Protein AF-A0A6A3YCI0-F1 (afdb_monomer_lite)

Sequence (213 aa):
MATAGVTLPPDTYPKSRGSGAAEEFLLDVPLKHALSEYIRRTGASLPVFVELFRDQTAEDYRPNKNLVPAVLDDLCKGYRHLDQLHEIVREGVQVRLQDPPPRQLQRPPNHGSARDRINVLRKNIRKEQDSWRCLVLDMDLLELWPEIVISPFGVVDKGGEDSSVSGRTIHDLSYPEGTSTKRALQDPTTLSAMRSLPRQFEQSVFVPVPKSS

pLDDT: mean 78.16, std 19.41, range [23.38, 96.06]

Organism: NCBI:txid53985

Structure (mmCIF, N/CA/C/O backbone):
data_AF-A0A6A3YCI0-F1
#
_entry.id   AF-A0A6A3YCI0-F1
#
loop_
_atom_site.group_PDB
_atom_site.id
_atom_site.type_symbol
_atom_site.label_atom_id
_atom_site.label_alt_id
_atom_site.label_comp_id
_atom_site.label_asym_id
_atom_site.label_entity_id
_atom_site.label_seq_id
_atom_site.pdbx_PDB_ins_code
_atom_site.Cartn_x
_atom_site.Cartn_y
_atom_site.Cartn_z
_atom_site.occupancy
_atom_site.B_iso_or_equiv
_atom_site.auth_seq_id
_atom_site.auth_comp_id
_atom_site.auth_asym_id
_atom_site.auth_atom_id
_atom_site.pdbx_PDB_model_num
ATOM 1 N N . MET A 1 1 ? -15.017 -7.411 -5.598 1.00 72.19 1 MET A N 1
ATOM 2 C CA . MET A 1 1 ? -14.183 -7.650 -6.803 1.00 72.19 1 MET A CA 1
ATOM 3 C C . MET A 1 1 ? -14.992 -8.291 -7.930 1.00 72.19 1 MET A C 1
ATOM 5 O O . MET A 1 1 ? -15.317 -7.587 -8.878 1.00 72.19 1 MET A O 1
ATOM 9 N N . ALA A 1 2 ? -15.419 -9.555 -7.809 1.00 73.94 2 ALA A N 1
ATOM 10 C CA . ALA A 1 2 ? -16.190 -10.240 -8.861 1.00 73.94 2 ALA A CA 1
ATOM 11 C C . ALA A 1 2 ? -17.536 -9.564 -9.194 1.00 73.94 2 ALA A C 1
ATOM 13 O O . ALA A 1 2 ? -17.913 -9.468 -10.357 1.00 73.94 2 ALA A O 1
ATOM 14 N N . THR A 1 3 ? -18.217 -9.012 -8.187 1.00 79.00 3 THR A N 1
ATOM 15 C CA . THR A 1 3 ? -19.462 -8.236 -8.345 1.00 79.00 3 THR A CA 1
ATOM 16 C C . THR A 1 3 ? -19.293 -6.956 -9.170 1.00 79.00 3 THR A C 1
ATOM 18 O O . THR A 1 3 ? -20.255 -6.495 -9.769 1.00 79.00 3 THR A O 1
ATOM 21 N N . ALA A 1 4 ? -18.074 -6.413 -9.255 1.00 85.94 4 ALA A N 1
ATOM 22 C CA . ALA A 1 4 ? -17.729 -5.276 -10.113 1.00 85.94 4 ALA A CA 1
ATOM 23 C C . ALA A 1 4 ? -17.215 -5.715 -11.505 1.00 85.94 4 ALA A C 1
ATOM 25 O O . ALA A 1 4 ? -16.682 -4.909 -12.271 1.00 85.94 4 ALA A O 1
ATOM 26 N N . GLY A 1 5 ? -17.314 -7.010 -11.830 1.00 89.94 5 GLY A N 1
ATOM 27 C CA . GLY A 1 5 ? -16.816 -7.581 -13.082 1.00 89.94 5 GLY A CA 1
ATOM 28 C C . GLY A 1 5 ? -15.291 -7.550 -13.213 1.00 89.94 5 GLY A C 1
ATOM 29 O O . GLY A 1 5 ? -14.781 -7.518 -14.332 1.00 89.94 5 GLY A O 1
ATOM 30 N N . VAL A 1 6 ? -14.567 -7.497 -12.090 1.00 91.75 6 VAL A N 1
ATOM 31 C CA . VAL A 1 6 ? -13.100 -7.499 -12.056 1.00 91.75 6 VAL A CA 1
ATOM 32 C C . VAL A 1 6 ? -12.603 -8.851 -11.565 1.00 91.75 6 VAL A C 1
ATOM 34 O O . VAL A 1 6 ? -12.992 -9.320 -10.492 1.00 91.75 6 VAL A O 1
ATOM 37 N N . THR A 1 7 ? -11.711 -9.454 -12.345 1.00 91.94 7 THR A N 1
ATOM 38 C CA . THR A 1 7 ? -11.048 -10.718 -12.020 1.00 91.94 7 THR A CA 1
ATOM 39 C C . THR A 1 7 ? -9.643 -10.434 -11.508 1.00 91.94 7 THR A C 1
ATOM 41 O O . THR A 1 7 ? -8.887 -9.699 -12.143 1.00 91.94 7 THR A O 1
ATOM 44 N N . LEU A 1 8 ? -9.288 -11.015 -10.361 1.00 89.44 8 LEU A N 1
ATOM 45 C CA . LEU A 1 8 ? -7.915 -10.961 -9.869 1.00 89.44 8 LEU A CA 1
ATOM 46 C C . LEU A 1 8 ? -7.020 -11.860 -10.734 1.00 89.44 8 LEU A C 1
ATOM 48 O O . LEU A 1 8 ? -7.446 -12.957 -11.107 1.00 89.44 8 LEU A O 1
ATOM 52 N N . PRO A 1 9 ? -5.799 -11.417 -11.067 1.00 92.00 9 PRO A N 1
ATOM 53 C CA . PRO A 1 9 ? -4.870 -12.243 -11.819 1.00 92.00 9 PRO A CA 1
ATOM 54 C C . PRO A 1 9 ? -4.407 -13.446 -10.983 1.00 92.00 9 PRO A C 1
ATOM 56 O O . PRO A 1 9 ? -4.414 -13.386 -9.751 1.00 92.00 9 PRO A O 1
ATOM 59 N N . PRO A 1 10 ? -3.970 -14.535 -11.634 1.00 88.81 10 PRO A N 1
ATOM 60 C CA . PRO A 1 10 ? -3.327 -15.641 -10.937 1.00 88.81 10 PRO A CA 1
ATOM 61 C C . PRO A 1 10 ? -1.975 -15.206 -10.352 1.00 88.81 10 PRO A C 1
ATOM 63 O O . PRO A 1 10 ? -1.253 -14.425 -10.974 1.00 88.81 10 PRO A O 1
ATOM 66 N N . ASP A 1 11 ? -1.586 -15.793 -9.219 1.00 86.12 11 ASP A N 1
ATOM 67 C CA . ASP A 1 11 ? -0.302 -15.550 -8.532 1.00 86.12 11 ASP A CA 1
ATOM 68 C C . ASP A 1 11 ? 0.882 -16.243 -9.242 1.00 86.12 11 ASP A C 1
ATOM 70 O O . ASP A 1 11 ? 1.576 -17.106 -8.713 1.00 86.12 11 ASP A O 1
ATOM 74 N N . THR A 1 12 ? 1.052 -15.932 -10.525 1.00 90.44 12 THR A N 1
ATOM 75 C CA . THR A 1 12 ? 2.069 -16.531 -11.408 1.00 90.44 12 THR A CA 1
ATOM 76 C C . THR A 1 12 ? 2.887 -15.477 -12.147 1.00 90.44 12 THR A C 1
ATOM 78 O O . THR A 1 12 ? 3.750 -15.809 -12.960 1.00 90.44 12 THR A O 1
ATOM 81 N N . TYR A 1 13 ? 2.639 -14.193 -11.874 1.00 93.44 13 TYR A N 1
ATOM 82 C CA . TYR A 1 13 ? 3.328 -13.111 -12.557 1.00 93.44 13 TYR A CA 1
ATOM 83 C C . TYR A 1 13 ? 4.811 -13.063 -12.140 1.00 93.44 13 TYR A C 1
ATOM 85 O O . TYR A 1 13 ? 5.108 -13.030 -10.939 1.00 93.44 13 TYR A O 1
ATOM 93 N N . PRO A 1 14 ? 5.765 -13.025 -13.090 1.00 95.12 14 PRO A N 1
ATOM 94 C CA . PRO A 1 14 ? 7.190 -13.109 -12.783 1.00 95.12 14 PRO A CA 1
ATOM 95 C C . PRO A 1 14 ? 7.655 -11.974 -11.861 1.00 95.12 14 PRO A C 1
ATOM 97 O O . PRO A 1 14 ? 7.231 -10.823 -11.988 1.00 95.12 14 PRO A O 1
ATOM 100 N N . LYS A 1 15 ? 8.553 -12.299 -10.921 1.00 94.25 15 LYS A N 1
ATOM 101 C CA . LYS A 1 15 ? 9.144 -11.329 -9.976 1.00 94.25 15 LYS A CA 1
ATOM 102 C C . LYS A 1 15 ? 10.298 -10.541 -10.582 1.00 94.25 15 LYS A C 1
ATOM 104 O O . LYS A 1 15 ? 10.569 -9.420 -10.156 1.00 94.25 15 LYS A O 1
ATOM 109 N N . SER A 1 16 ? 10.968 -11.121 -11.568 1.00 94.75 16 SER A N 1
ATOM 110 C CA . SER A 1 16 ? 12.080 -10.518 -12.288 1.00 94.75 16 SER A CA 1
ATOM 111 C C . SER A 1 16 ? 12.161 -11.057 -13.716 1.00 94.75 16 SER A C 1
ATOM 113 O O . SER A 1 16 ? 11.500 -12.036 -14.071 1.00 94.75 16 SER A O 1
ATOM 115 N N . ARG A 1 17 ? 12.960 -10.388 -14.546 1.00 94.62 17 ARG A N 1
ATOM 116 C CA . ARG A 1 17 ? 13.376 -10.848 -15.875 1.00 94.62 17 ARG A CA 1
ATOM 117 C C . ARG A 1 17 ? 14.893 -10.745 -16.009 1.00 94.62 17 ARG A C 1
ATOM 119 O O . ARG A 1 17 ? 15.508 -9.886 -15.383 1.00 94.62 17 ARG A O 1
ATOM 126 N N . GLY A 1 18 ? 15.482 -11.583 -16.858 1.00 91.44 18 GLY A N 1
ATOM 127 C CA . GLY A 1 18 ? 16.938 -11.681 -16.991 1.00 91.44 18 GLY A CA 1
ATOM 128 C C . GLY A 1 18 ? 17.574 -12.521 -15.880 1.00 91.44 18 GLY A C 1
ATOM 129 O O . GLY A 1 18 ? 16.887 -13.261 -15.181 1.00 91.44 18 GLY A O 1
ATOM 130 N N . SER A 1 19 ? 18.897 -12.437 -15.745 1.00 84.50 19 SER A N 1
ATOM 131 C CA . SER A 1 19 ? 19.661 -13.226 -14.772 1.00 84.50 19 SER A CA 1
ATOM 132 C C . SER A 1 19 ? 20.963 -12.533 -14.371 1.00 84.50 19 SER A C 1
ATOM 134 O O . SER A 1 19 ? 21.568 -11.821 -15.177 1.00 84.50 19 SER A O 1
ATOM 136 N N . GLY A 1 20 ? 21.439 -12.802 -13.153 1.00 80.25 20 GLY A N 1
ATOM 137 C CA . GLY A 1 20 ? 22.713 -12.283 -12.654 1.00 80.25 20 GLY A CA 1
ATOM 138 C C . GLY A 1 20 ? 22.709 -10.758 -12.532 1.00 80.25 20 GLY A C 1
ATOM 139 O O . GLY A 1 20 ? 21.729 -10.169 -12.088 1.00 80.25 20 GLY A O 1
ATOM 140 N N . ALA A 1 21 ? 23.792 -10.106 -12.957 1.00 76.19 21 ALA A N 1
ATOM 141 C CA . ALA A 1 21 ? 23.933 -8.648 -12.869 1.00 76.19 21 ALA A CA 1
ATOM 142 C C . ALA A 1 21 ? 22.907 -7.856 -13.712 1.00 76.19 21 ALA A C 1
ATOM 144 O O . ALA A 1 21 ? 22.720 -6.666 -13.478 1.00 76.19 21 ALA A O 1
ATOM 145 N N . ALA A 1 22 ? 22.240 -8.503 -14.676 1.00 82.56 22 ALA A N 1
ATOM 146 C CA . ALA A 1 22 ? 21.209 -7.898 -15.521 1.00 82.56 22 ALA A CA 1
ATOM 147 C C . ALA A 1 22 ? 19.775 -8.233 -15.063 1.00 82.56 22 ALA A C 1
ATOM 149 O O . ALA A 1 22 ? 18.824 -7.962 -15.796 1.00 82.56 22 ALA A O 1
ATOM 150 N N . GLU A 1 23 ? 19.604 -8.858 -13.892 1.00 92.50 23 GLU A N 1
ATOM 151 C CA . GLU A 1 23 ? 18.278 -9.159 -13.351 1.00 92.50 23 GLU A CA 1
ATOM 152 C C . GLU A 1 23 ? 17.508 -7.866 -13.057 1.00 92.50 23 GLU A C 1
ATOM 154 O O . GLU A 1 23 ? 17.938 -7.023 -12.269 1.00 92.50 23 GLU A O 1
ATOM 159 N N . GLU A 1 24 ? 16.333 -7.725 -13.662 1.00 93.38 24 GLU A N 1
ATOM 160 C CA . GLU A 1 24 ? 15.435 -6.599 -13.446 1.00 93.38 24 GLU A CA 1
ATOM 161 C C . GLU A 1 24 ? 14.179 -7.058 -12.708 1.00 93.38 24 GLU A C 1
ATOM 163 O O . GLU A 1 24 ? 13.420 -7.885 -13.214 1.00 93.38 24 GLU A O 1
ATOM 168 N N . PHE A 1 25 ? 13.929 -6.494 -11.527 1.00 93.25 25 PHE A N 1
ATOM 169 C CA . PHE A 1 25 ? 12.743 -6.788 -10.729 1.00 93.25 25 PHE A CA 1
ATOM 170 C C . PHE A 1 25 ? 11.500 -6.084 -11.276 1.00 93.25 25 PHE A C 1
ATOM 172 O O . PHE A 1 25 ? 11.540 -4.929 -11.721 1.00 93.25 25 PHE A O 1
ATOM 179 N N . LEU A 1 26 ? 10.373 -6.787 -11.198 1.00 92.69 26 LEU A N 1
ATOM 180 C CA . LEU A 1 26 ? 9.088 -6.394 -11.760 1.00 92.69 26 LEU A CA 1
ATOM 181 C C . LEU A 1 26 ? 8.039 -6.257 -10.655 1.00 92.69 26 LEU A C 1
ATOM 183 O O . LEU A 1 26 ? 7.891 -7.135 -9.804 1.00 92.69 26 LEU A O 1
ATOM 187 N N . LEU A 1 27 ? 7.265 -5.175 -10.709 1.00 92.56 27 LEU A N 1
ATOM 188 C CA . LEU A 1 27 ? 6.025 -5.054 -9.938 1.00 92.56 27 LEU A CA 1
ATOM 189 C C . LEU A 1 27 ? 4.958 -5.970 -10.539 1.00 92.56 27 LEU A C 1
ATOM 191 O O . LEU A 1 27 ? 4.982 -6.204 -11.747 1.00 92.56 27 LEU A O 1
ATOM 195 N N . ASP A 1 28 ? 4.011 -6.441 -9.732 1.00 94.00 28 ASP A N 1
ATOM 196 C CA . ASP A 1 28 ? 2.853 -7.172 -10.246 1.00 94.00 28 ASP A CA 1
ATOM 197 C C . ASP A 1 28 ? 1.876 -6.184 -10.898 1.00 94.00 28 ASP A C 1
ATOM 199 O O . ASP A 1 28 ? 1.037 -5.553 -10.244 1.00 94.00 28 ASP A O 1
ATOM 203 N N . VAL A 1 29 ? 2.079 -5.974 -12.200 1.00 92.44 29 VAL A N 1
ATOM 204 C CA . VAL A 1 29 ? 1.295 -5.049 -13.023 1.00 92.44 29 VAL A CA 1
ATOM 205 C C . VAL A 1 29 ? -0.135 -5.552 -13.238 1.00 92.44 29 VAL A C 1
ATOM 207 O O . VAL A 1 29 ? -1.043 -4.729 -13.117 1.00 92.44 29 VAL A O 1
ATOM 210 N N . PRO A 1 30 ? -0.389 -6.849 -13.509 1.00 95.25 30 PRO A N 1
ATOM 211 C CA . PRO A 1 30 ? -1.754 -7.364 -13.556 1.00 95.25 30 PRO A CA 1
ATOM 212 C C . PRO A 1 30 ? -2.531 -7.115 -12.262 1.00 95.25 30 PRO A C 1
ATOM 214 O O . PRO A 1 30 ? -3.679 -6.673 -12.324 1.00 95.25 30 PRO A O 1
ATOM 217 N N . LEU A 1 31 ? -1.914 -7.335 -11.094 1.00 92.44 31 LEU A N 1
ATOM 218 C CA . LEU A 1 31 ? -2.585 -7.128 -9.810 1.00 92.44 31 LEU A CA 1
ATOM 219 C C . LEU A 1 31 ? -2.871 -5.645 -9.590 1.00 92.44 31 LEU A C 1
ATOM 221 O O . LEU A 1 31 ? -3.997 -5.274 -9.264 1.00 92.44 31 LEU A O 1
ATOM 225 N N . LYS A 1 32 ? -1.876 -4.788 -9.852 1.00 92.81 32 LYS A N 1
ATOM 226 C CA . LYS A 1 32 ? -2.042 -3.329 -9.850 1.00 92.81 32 LYS A CA 1
ATOM 227 C C . LYS A 1 32 ? -3.229 -2.901 -10.718 1.00 92.81 32 LYS A C 1
ATOM 229 O O . LYS A 1 32 ? -4.052 -2.100 -10.275 1.00 92.81 32 LYS A O 1
ATOM 234 N N . HIS A 1 33 ? -3.313 -3.422 -11.942 1.00 93.12 33 HIS A N 1
ATOM 235 C CA . HIS A 1 33 ? -4.368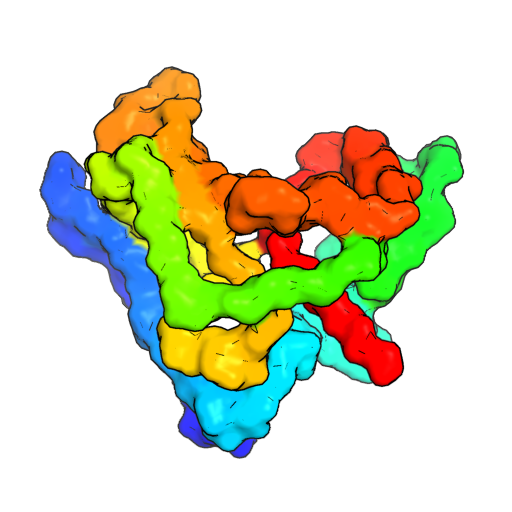 -3.073 -12.887 1.00 93.12 33 HIS A CA 1
ATOM 236 C C . HIS A 1 33 ? -5.741 -3.530 -12.391 1.00 93.12 33 HIS A C 1
ATOM 238 O O . HIS A 1 33 ? -6.658 -2.719 -12.357 1.00 93.12 33 HIS A O 1
ATOM 244 N N . ALA A 1 34 ? -5.876 -4.781 -11.941 1.00 94.81 34 ALA A N 1
ATOM 245 C CA . ALA A 1 34 ? -7.141 -5.301 -11.428 1.00 94.81 34 ALA A CA 1
ATOM 246 C C . ALA A 1 34 ? -7.647 -4.493 -10.220 1.00 94.81 34 ALA A C 1
ATOM 248 O O . ALA A 1 34 ? -8.810 -4.098 -10.180 1.00 94.81 34 ALA A O 1
ATOM 249 N N . LEU A 1 35 ? -6.770 -4.183 -9.260 1.00 92.69 35 LEU A N 1
ATOM 250 C CA . LEU A 1 35 ? -7.136 -3.376 -8.092 1.00 92.69 35 LEU A CA 1
ATOM 251 C C . LEU A 1 35 ? -7.544 -1.951 -8.489 1.00 92.69 35 LEU A C 1
ATOM 253 O O . LEU A 1 35 ? -8.559 -1.450 -8.009 1.00 92.69 35 LEU A O 1
ATOM 257 N N . SER A 1 36 ? -6.795 -1.323 -9.399 1.00 92.50 36 SER A N 1
ATOM 258 C CA . SER A 1 36 ? -7.103 0.027 -9.890 1.00 92.50 36 SER A CA 1
ATOM 259 C C . SER A 1 36 ? -8.421 0.061 -10.665 1.00 92.50 36 SER A C 1
ATOM 261 O O . SER A 1 36 ? -9.239 0.955 -10.472 1.00 92.50 36 SER A O 1
ATOM 263 N N . GLU A 1 37 ? -8.668 -0.949 -11.496 1.00 96.06 37 GLU A N 1
ATOM 264 C CA . GLU A 1 37 ? -9.899 -1.087 -12.269 1.00 96.06 37 GLU A CA 1
ATOM 265 C C . GLU A 1 37 ? -11.123 -1.284 -11.374 1.00 96.06 37 GLU A C 1
ATOM 267 O O . GLU A 1 37 ? -12.170 -0.689 -11.623 1.00 96.06 37 GLU A O 1
ATOM 272 N N . TYR A 1 38 ? -10.996 -2.061 -10.295 1.00 95.19 38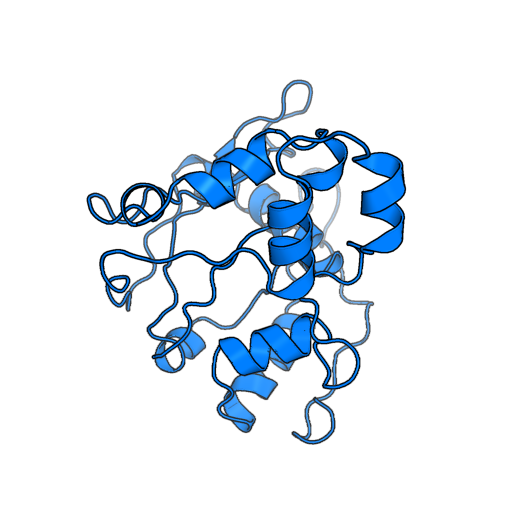 TYR A N 1
ATOM 273 C CA . TYR A 1 38 ? -12.061 -2.184 -9.304 1.00 95.19 38 TYR A CA 1
ATOM 274 C C . TYR A 1 38 ? -12.459 -0.818 -8.746 1.00 95.19 38 TYR A C 1
ATOM 276 O O . TYR A 1 38 ? -13.639 -0.476 -8.766 1.00 95.19 38 TYR A O 1
ATOM 284 N N . ILE A 1 39 ? -11.476 -0.018 -8.326 1.00 94.62 39 ILE A N 1
ATOM 285 C CA . ILE A 1 39 ? -11.709 1.314 -7.760 1.00 94.62 39 ILE A CA 1
ATOM 286 C C . ILE A 1 39 ? -12.400 2.224 -8.780 1.00 94.62 39 ILE A C 1
ATOM 288 O O . ILE A 1 39 ? -13.384 2.876 -8.434 1.00 94.62 39 ILE A O 1
ATOM 292 N N . ARG A 1 40 ? -11.947 2.226 -10.043 1.00 94.88 40 ARG A N 1
ATOM 293 C CA . ARG A 1 40 ? -12.575 3.023 -11.112 1.00 94.88 40 ARG A CA 1
ATOM 294 C C . ARG A 1 40 ? -14.028 2.627 -11.357 1.00 94.88 40 ARG A C 1
ATOM 296 O O . ARG A 1 40 ? -14.871 3.500 -11.536 1.00 94.88 40 ARG A O 1
ATOM 303 N N . ARG A 1 41 ? -14.335 1.327 -11.358 1.00 95.50 41 ARG A N 1
ATOM 304 C CA . ARG A 1 41 ? -15.694 0.829 -11.625 1.00 95.50 41 ARG A CA 1
ATOM 305 C C . ARG A 1 41 ? -16.664 1.082 -10.487 1.00 95.50 41 ARG A C 1
ATOM 307 O O . ARG A 1 41 ? -17.838 1.326 -10.742 1.00 95.50 41 ARG A O 1
ATOM 314 N N . THR A 1 42 ? -16.201 0.974 -9.246 1.00 94.50 42 THR A N 1
ATOM 315 C CA . THR A 1 42 ? -17.079 1.116 -8.081 1.00 94.50 42 THR A CA 1
ATOM 316 C C . THR A 1 42 ? -17.119 2.534 -7.532 1.00 94.50 42 THR A C 1
ATOM 318 O O . THR A 1 42 ? -18.007 2.833 -6.742 1.00 94.50 42 THR A O 1
ATOM 321 N N . GLY A 1 43 ? -16.147 3.386 -7.879 1.00 93.44 43 GLY A N 1
ATOM 322 C CA . GLY A 1 43 ? -15.969 4.691 -7.241 1.00 93.44 43 GLY A CA 1
ATOM 323 C C . GLY A 1 43 ? -15.732 4.570 -5.734 1.00 93.44 43 GLY A C 1
ATOM 324 O O . GLY A 1 43 ? -16.190 5.414 -4.969 1.00 93.44 43 GLY A O 1
ATOM 325 N N . ALA A 1 44 ? -15.089 3.481 -5.290 1.00 92.38 44 ALA A N 1
ATOM 326 C CA . ALA A 1 44 ? -14.916 3.222 -3.863 1.00 92.38 44 ALA A CA 1
ATOM 327 C C . ALA A 1 44 ? -14.068 4.328 -3.221 1.00 92.38 44 ALA A C 1
ATOM 329 O O . ALA A 1 44 ? -12.992 4.669 -3.721 1.00 92.38 44 ALA A O 1
ATOM 330 N N . SER A 1 45 ? -14.532 4.855 -2.088 1.00 91.25 45 SER A N 1
ATOM 331 C CA . SER A 1 45 ? -13.712 5.736 -1.259 1.00 91.25 45 SER A CA 1
ATOM 332 C C . SER A 1 45 ? -12.510 4.967 -0.701 1.00 91.25 45 SER A C 1
ATOM 334 O O . SER A 1 45 ? -12.539 3.735 -0.599 1.00 91.25 45 SER A O 1
ATOM 336 N N . LEU A 1 46 ? -11.445 5.682 -0.327 1.00 86.56 46 LEU A N 1
ATOM 337 C CA . LEU A 1 46 ? -10.256 5.057 0.248 1.00 86.56 46 LEU A CA 1
ATOM 338 C C . LEU A 1 46 ? -10.587 4.208 1.493 1.00 86.56 46 LEU A C 1
ATOM 340 O O . LEU A 1 46 ? -10.105 3.076 1.542 1.00 86.56 46 LEU A O 1
ATOM 344 N N . PRO A 1 47 ? -11.433 4.657 2.452 1.00 87.56 47 PRO A N 1
ATOM 345 C CA . PRO A 1 47 ? -11.838 3.823 3.584 1.00 87.56 47 PRO A CA 1
ATOM 346 C C . PRO A 1 47 ? -12.490 2.507 3.154 1.00 87.56 47 PRO A C 1
ATOM 348 O O . PRO A 1 47 ? -12.035 1.445 3.565 1.00 87.56 47 PRO A O 1
ATOM 351 N N . VAL A 1 48 ? -13.481 2.561 2.258 1.00 90.88 48 VAL A N 1
ATOM 352 C CA . VAL A 1 48 ? -14.202 1.368 1.779 1.00 90.88 48 VAL A CA 1
ATOM 353 C C . VAL A 1 48 ? -13.252 0.395 1.082 1.00 90.88 48 VAL A C 1
ATOM 355 O O . VAL A 1 48 ? -13.344 -0.821 1.252 1.00 90.88 48 VAL A O 1
ATOM 358 N N . PHE A 1 49 ? -12.308 0.914 0.295 1.00 90.50 49 PHE A N 1
ATOM 359 C CA . PHE A 1 49 ? -11.321 0.074 -0.370 1.00 90.50 49 PHE A CA 1
ATOM 360 C C . PHE A 1 49 ? -10.324 -0.556 0.616 1.00 90.50 49 PHE A C 1
ATOM 362 O O . PHE A 1 49 ? -9.979 -1.731 0.474 1.00 90.50 49 PHE A O 1
ATOM 369 N N . VAL A 1 50 ? -9.878 0.192 1.630 1.00 88.06 50 VAL A N 1
ATOM 370 C CA . VAL A 1 50 ? -8.991 -0.325 2.682 1.00 88.06 50 VAL A CA 1
ATOM 371 C C . VAL A 1 50 ? -9.696 -1.388 3.523 1.00 88.06 50 VAL A C 1
ATOM 373 O O . VAL A 1 50 ? -9.090 -2.421 3.790 1.00 88.06 50 VAL A O 1
ATOM 376 N N . GLU A 1 51 ? -10.961 -1.189 3.892 1.00 89.88 51 GLU A N 1
ATOM 377 C CA . GLU A 1 51 ? -11.775 -2.185 4.605 1.00 89.88 51 GLU A CA 1
ATOM 378 C C . GLU A 1 51 ? -11.853 -3.503 3.838 1.00 89.88 51 GLU A C 1
ATOM 380 O O . GLU A 1 51 ? -11.552 -4.559 4.395 1.00 89.88 51 GLU A O 1
ATOM 385 N N . LEU A 1 52 ? -12.168 -3.431 2.539 1.00 89.12 52 LEU A N 1
ATOM 386 C CA . LEU A 1 52 ? -12.184 -4.595 1.655 1.00 89.12 52 LEU A CA 1
ATOM 387 C C . LEU A 1 52 ? -10.831 -5.316 1.657 1.00 89.12 52 LEU A C 1
ATOM 389 O O . LEU A 1 52 ? -10.774 -6.540 1.721 1.00 89.12 52 LEU A O 1
ATOM 393 N N . PHE A 1 53 ? -9.737 -4.559 1.579 1.00 85.38 53 PHE A N 1
ATOM 394 C CA . PHE A 1 53 ? -8.388 -5.113 1.547 1.00 85.38 53 PHE A CA 1
A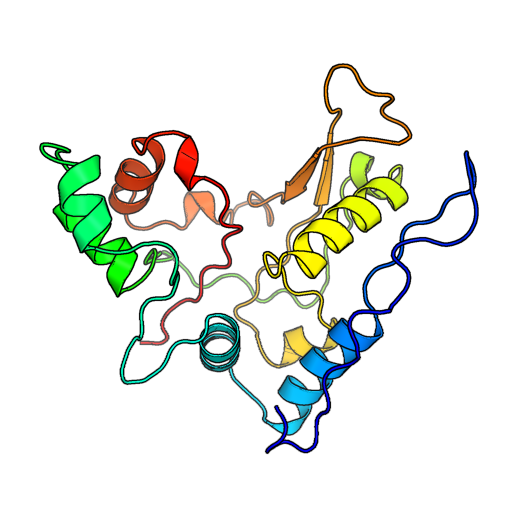TOM 395 C C . PHE A 1 53 ? -7.959 -5.745 2.879 1.00 85.38 53 PHE A C 1
ATOM 397 O O . PHE A 1 53 ? -7.173 -6.689 2.899 1.00 85.38 53 PHE A O 1
ATOM 404 N N . ARG A 1 54 ? -8.460 -5.217 3.998 1.00 86.88 54 ARG A N 1
ATOM 405 C CA . ARG A 1 54 ? -8.191 -5.709 5.356 1.00 86.88 54 ARG A CA 1
ATOM 406 C C . ARG A 1 54 ? -9.138 -6.822 5.797 1.00 86.88 54 ARG A C 1
ATOM 408 O O . ARG A 1 54 ? -8.998 -7.294 6.925 1.00 86.88 54 ARG A O 1
ATOM 415 N N . ASP A 1 55 ? -10.064 -7.228 4.930 1.00 90.31 55 ASP A N 1
ATOM 416 C CA . ASP A 1 55 ? -11.115 -8.197 5.243 1.00 90.31 55 ASP A CA 1
ATOM 417 C C . ASP A 1 55 ? -11.959 -7.756 6.452 1.00 90.31 55 ASP A C 1
ATOM 419 O O . ASP A 1 55 ? -12.250 -8.515 7.375 1.00 90.31 55 ASP A O 1
ATOM 423 N N . GLN A 1 56 ? -12.289 -6.465 6.512 1.00 90.81 56 GLN A N 1
ATOM 424 C CA . GLN A 1 56 ? -13.176 -5.942 7.545 1.00 90.81 56 GLN A CA 1
ATOM 425 C C . GLN A 1 56 ? -14.625 -6.261 7.183 1.00 90.81 56 GLN A C 1
ATOM 427 O O . GLN A 1 56 ? -15.146 -5.785 6.176 1.00 90.81 56 GLN A O 1
ATOM 432 N N . THR A 1 57 ? -15.271 -7.067 8.024 1.00 91.88 57 THR A N 1
ATOM 433 C CA . THR A 1 57 ? -16.666 -7.485 7.868 1.00 91.88 57 THR A CA 1
ATOM 434 C C . THR A 1 57 ? -17.507 -6.992 9.042 1.00 91.88 57 THR A C 1
ATOM 436 O O . THR A 1 57 ? -16.981 -6.446 10.014 1.00 91.88 57 THR A O 1
ATOM 439 N N . ALA A 1 58 ? -18.827 -7.172 8.966 1.00 91.56 58 ALA A N 1
ATOM 440 C CA . ALA A 1 58 ? -19.718 -6.832 10.074 1.00 91.56 58 ALA A CA 1
ATOM 441 C C . ALA A 1 58 ? -19.474 -7.729 11.304 1.00 91.56 58 ALA A C 1
ATOM 443 O O . ALA A 1 58 ? -19.678 -7.305 12.438 1.00 91.56 58 ALA A O 1
ATOM 444 N N . GLU A 1 59 ? -19.026 -8.963 11.075 1.00 93.06 59 GLU A N 1
ATOM 445 C CA . GLU A 1 59 ? -18.749 -9.979 12.090 1.00 93.06 59 GLU A CA 1
ATOM 446 C C . GLU A 1 59 ? -17.375 -9.786 12.740 1.00 93.06 59 GLU A C 1
ATOM 448 O O . GLU A 1 59 ? -17.206 -10.043 13.931 1.00 93.06 59 GLU A O 1
ATOM 453 N N . ASP A 1 60 ? -16.392 -9.329 11.966 1.00 91.38 60 ASP A N 1
ATOM 454 C CA . ASP A 1 60 ? -15.063 -8.990 12.450 1.00 91.38 60 ASP A CA 1
ATOM 455 C C . ASP A 1 60 ? -14.556 -7.748 11.718 1.00 91.38 60 ASP A C 1
ATOM 457 O O . ASP A 1 60 ? -14.009 -7.814 10.615 1.00 91.38 60 ASP A O 1
ATOM 461 N N . TYR A 1 61 ? -14.693 -6.598 12.367 1.00 91.69 61 TYR A N 1
ATOM 462 C CA . TYR A 1 61 ? -14.266 -5.322 11.804 1.00 91.69 61 TYR A CA 1
ATOM 463 C C . TYR A 1 61 ? -12.815 -4.955 12.169 1.00 91.69 61 TYR A C 1
ATOM 465 O O . TYR A 1 61 ? -12.338 -3.876 11.825 1.00 91.69 61 TYR A O 1
ATOM 473 N N . ARG A 1 62 ? -12.060 -5.851 12.827 1.00 91.31 62 ARG A N 1
ATOM 474 C CA . ARG A 1 62 ? -10.670 -5.557 13.209 1.00 91.31 62 ARG A CA 1
ATOM 475 C C . ARG A 1 62 ? -9.811 -5.310 11.962 1.00 91.31 62 ARG A C 1
ATOM 477 O O . ARG A 1 62 ? -9.799 -6.165 11.072 1.00 91.31 62 ARG A O 1
ATOM 484 N N . PRO A 1 63 ? -9.017 -4.229 11.908 1.00 86.25 63 PRO A N 1
ATOM 485 C CA . PRO A 1 63 ? -8.175 -3.922 10.748 1.00 86.25 63 PRO A CA 1
ATOM 486 C C . PRO A 1 63 ? -6.958 -4.839 10.606 1.00 86.25 63 PRO A C 1
ATOM 488 O O . PRO A 1 63 ? -6.369 -4.939 9.531 1.00 86.25 63 PRO A O 1
ATOM 491 N N . ASN A 1 64 ? -6.534 -5.500 11.685 1.00 87.31 64 ASN A N 1
ATOM 492 C CA . ASN A 1 64 ? -5.449 -6.471 11.646 1.00 87.31 64 ASN A CA 1
ATOM 493 C C . ASN A 1 64 ? -5.904 -7.792 12.265 1.00 87.31 64 ASN A C 1
ATOM 495 O O . ASN A 1 64 ? -5.912 -7.950 13.484 1.00 87.31 64 ASN A O 1
ATOM 499 N N . LYS A 1 65 ? -6.236 -8.761 11.407 1.00 85.75 65 LYS A N 1
ATOM 500 C CA . LYS A 1 65 ? -6.744 -10.079 11.819 1.00 85.75 65 LYS A CA 1
ATOM 501 C C . LYS A 1 65 ? -5.749 -10.887 12.645 1.00 85.75 65 LYS A C 1
ATOM 503 O O . LYS A 1 65 ? -6.160 -11.699 13.472 1.00 85.75 65 LYS A O 1
ATOM 508 N N . ASN A 1 66 ? -4.455 -10.613 12.475 1.00 85.62 66 ASN A N 1
ATOM 509 C CA . ASN A 1 66 ? -3.391 -11.288 13.214 1.00 85.62 66 ASN A CA 1
ATOM 510 C C . ASN A 1 66 ? -3.291 -10.819 14.671 1.00 85.62 66 ASN A C 1
ATOM 512 O O . ASN A 1 66 ? -2.668 -11.494 15.487 1.00 85.62 66 ASN A O 1
ATOM 516 N N . LEU A 1 67 ? -3.889 -9.675 15.019 1.00 86.44 67 LEU A N 1
ATOM 517 C CA . LEU A 1 67 ? -3.935 -9.198 16.396 1.00 86.44 67 LEU A CA 1
ATOM 518 C C . LEU A 1 67 ? -5.184 -9.745 17.088 1.00 86.44 67 LEU A C 1
ATOM 520 O O . LEU A 1 67 ? -6.277 -9.195 16.966 1.00 86.44 67 LEU A O 1
ATOM 524 N N . VAL A 1 68 ? -5.027 -10.862 17.796 1.00 89.12 68 VAL A N 1
ATOM 525 C CA . VAL A 1 68 ? -6.114 -11.538 18.518 1.00 89.12 68 VAL A CA 1
ATOM 526 C C . VAL A 1 68 ? -6.167 -11.034 19.966 1.00 89.12 68 VAL A C 1
ATOM 528 O O . VAL A 1 68 ? -5.196 -11.255 20.690 1.00 89.12 68 VAL A O 1
ATOM 531 N N . PRO A 1 69 ? -7.278 -10.411 20.418 1.00 89.44 69 PRO A N 1
ATOM 532 C CA . PRO A 1 69 ? -7.393 -9.858 21.772 1.00 89.44 69 PRO A CA 1
ATOM 533 C C . PRO A 1 69 ? -7.017 -10.849 22.878 1.00 89.44 69 PRO A C 1
ATOM 535 O O . PRO A 1 69 ? -6.162 -10.545 23.700 1.00 89.44 69 PRO A O 1
ATOM 538 N N . ALA A 1 70 ? -7.554 -12.072 22.824 1.00 90.81 70 ALA A N 1
ATOM 539 C CA . ALA A 1 70 ? -7.279 -13.099 23.830 1.00 90.81 70 ALA A CA 1
ATOM 540 C C . ALA A 1 70 ? -5.786 -13.470 23.926 1.00 90.81 70 ALA A C 1
ATOM 542 O O . ALA A 1 70 ? -5.271 -13.709 25.010 1.00 90.81 70 ALA A O 1
ATOM 543 N N . VAL A 1 71 ? -5.063 -13.470 22.800 1.00 90.38 71 VAL A N 1
ATOM 544 C CA . VAL A 1 71 ? -3.614 -13.740 22.791 1.00 90.38 71 VAL A CA 1
ATOM 545 C C . VAL A 1 71 ? -2.842 -12.577 23.420 1.00 90.38 71 VAL A C 1
ATOM 547 O O . VAL A 1 71 ? -1.827 -12.789 24.080 1.00 90.38 71 VAL A O 1
ATOM 550 N N . LEU A 1 72 ? -3.314 -11.343 23.232 1.00 88.19 72 LEU A N 1
ATOM 551 C CA . LEU A 1 72 ? -2.700 -10.163 23.836 1.00 88.19 72 LEU A CA 1
ATOM 552 C C . LEU A 1 72 ? -2.931 -10.100 25.344 1.00 88.19 72 LEU A C 1
ATOM 554 O O . LEU A 1 72 ? -2.023 -9.678 26.054 1.00 88.19 72 LEU A O 1
ATOM 558 N N . ASP A 1 73 ? -4.076 -10.565 25.840 1.00 90.69 73 ASP A N 1
ATOM 559 C CA . ASP A 1 73 ? -4.323 -10.668 27.283 1.00 90.69 73 ASP A CA 1
ATOM 560 C C . ASP A 1 73 ? -3.279 -11.546 27.980 1.00 90.69 73 ASP A C 1
ATOM 562 O O . ASP A 1 73 ? -2.769 -11.192 29.047 1.00 90.69 73 ASP A O 1
ATOM 566 N N . ASP A 1 74 ? -2.903 -12.654 27.338 1.00 91.56 74 ASP A N 1
ATOM 567 C CA . ASP A 1 74 ? -1.892 -13.571 27.855 1.00 91.56 74 ASP A CA 1
ATOM 568 C C . ASP A 1 74 ? -0.469 -13.015 27.687 1.00 91.56 74 ASP A C 1
ATOM 570 O O . ASP A 1 74 ? 0.306 -12.969 28.647 1.00 91.56 74 ASP A O 1
ATOM 574 N N . LEU A 1 75 ? -0.108 -12.565 26.479 1.00 90.50 75 LEU A N 1
ATOM 575 C CA . LEU A 1 75 ? 1.258 -12.126 26.158 1.00 90.50 75 LEU A CA 1
ATOM 576 C C . LEU A 1 75 ? 1.622 -10.765 26.755 1.00 90.50 75 LEU A C 1
ATOM 578 O O . LEU A 1 75 ? 2.791 -10.505 27.043 1.00 90.50 75 LEU A O 1
ATOM 582 N N . CYS A 1 76 ? 0.643 -9.879 26.911 1.00 90.19 76 CYS A N 1
ATOM 583 C CA . CYS A 1 76 ? 0.825 -8.524 27.421 1.00 90.19 76 CYS A CA 1
ATOM 584 C C . CYS A 1 76 ? 0.241 -8.364 28.830 1.00 90.19 76 CYS A C 1
ATOM 586 O O . CYS A 1 76 ? -0.048 -7.247 29.263 1.00 90.19 76 CYS A O 1
ATOM 588 N N . LYS A 1 77 ? 0.106 -9.460 29.586 1.00 90.06 77 LYS A N 1
ATOM 589 C CA . LYS A 1 77 ? -0.359 -9.414 30.971 1.00 90.06 77 LYS A CA 1
ATOM 590 C C . LYS A 1 77 ? 0.498 -8.465 31.815 1.00 90.06 77 LYS A C 1
ATOM 592 O O . LYS A 1 77 ? 1.718 -8.595 31.890 1.00 90.06 77 LYS A O 1
ATOM 597 N N . GLY A 1 78 ? -0.154 -7.507 32.474 1.00 89.00 78 GLY A N 1
ATOM 598 C CA . GLY A 1 78 ? 0.519 -6.489 33.289 1.00 89.00 78 GLY A CA 1
ATOM 599 C C . GLY A 1 78 ? 1.172 -5.360 32.485 1.00 89.00 78 GLY A C 1
ATOM 600 O O . GLY A 1 78 ? 1.780 -4.465 33.074 1.00 89.00 78 GLY A O 1
ATOM 601 N N . TYR A 1 79 ? 1.035 -5.353 31.156 1.00 91.62 79 TYR A N 1
ATOM 602 C CA . TYR A 1 79 ? 1.430 -4.213 30.345 1.00 91.62 79 TYR A CA 1
ATOM 603 C C . TYR A 1 79 ? 0.526 -3.023 30.666 1.00 91.62 79 TYR A C 1
ATOM 605 O O . TYR A 1 79 ? -0.694 -3.077 30.526 1.00 91.62 79 TYR A O 1
ATOM 613 N N . ARG A 1 80 ? 1.144 -1.917 31.086 1.00 91.56 80 ARG A N 1
ATOM 614 C CA . ARG A 1 80 ? 0.444 -0.721 31.579 1.00 91.56 80 ARG A CA 1
ATOM 615 C C . ARG A 1 80 ? -0.530 -0.081 30.579 1.00 91.56 80 ARG A C 1
ATOM 617 O O . ARG A 1 80 ? -1.301 0.779 30.989 1.00 91.56 80 ARG A O 1
ATOM 624 N N . HIS A 1 81 ? -0.425 -0.426 29.292 1.00 87.69 81 HIS A N 1
ATOM 625 C CA . HIS A 1 81 ? -1.261 0.111 28.219 1.00 87.69 81 HIS A CA 1
ATOM 626 C C . HIS A 1 81 ? -2.074 -0.974 27.494 1.00 87.69 81 HIS A C 1
ATOM 628 O O . HIS A 1 81 ? -2.365 -0.842 26.306 1.00 87.69 81 HIS A O 1
ATOM 634 N N . LEU A 1 82 ? -2.394 -2.079 28.179 1.00 88.31 82 LEU A N 1
ATOM 635 C CA . LEU A 1 82 ? -3.149 -3.188 27.590 1.00 88.31 82 LEU A CA 1
ATOM 636 C C . LEU A 1 82 ? -4.522 -2.737 27.062 1.00 88.31 82 LEU A C 1
ATOM 638 O O . LEU A 1 82 ? -4.903 -3.131 25.965 1.00 88.31 82 LEU A O 1
ATOM 642 N N . ASP A 1 83 ? -5.212 -1.840 27.768 1.00 90.00 83 ASP A N 1
ATOM 643 C CA . ASP A 1 83 ? -6.506 -1.306 27.320 1.00 90.00 83 ASP A CA 1
ATOM 644 C C . ASP A 1 83 ? -6.379 -0.507 26.013 1.00 90.00 83 ASP A C 1
ATOM 646 O O . ASP A 1 83 ? -7.145 -0.726 25.073 1.00 90.00 83 ASP A O 1
ATOM 650 N N . GLN A 1 84 ? -5.361 0.358 25.896 1.00 87.88 84 GLN A N 1
ATOM 651 C CA . GLN A 1 84 ? -5.091 1.081 24.646 1.00 87.88 84 GLN A CA 1
ATOM 652 C C . GLN A 1 84 ? -4.688 0.125 23.520 1.00 87.88 84 GLN A C 1
ATOM 654 O O . GLN A 1 84 ? -5.022 0.352 22.358 1.00 87.88 84 GLN A O 1
ATOM 659 N N . LEU A 1 85 ? -3.975 -0.957 23.841 1.00 87.44 85 LEU A N 1
ATOM 660 C CA . LEU A 1 85 ? -3.642 -1.980 22.858 1.00 87.44 85 LEU A CA 1
ATOM 661 C C . LEU A 1 85 ? -4.908 -2.679 22.346 1.00 87.44 85 LEU A C 1
ATOM 663 O O . LEU A 1 85 ? -5.050 -2.847 21.139 1.00 87.44 85 LEU A O 1
ATOM 667 N N . HIS A 1 86 ? -5.858 -3.006 23.225 1.00 89.44 86 HIS A N 1
ATOM 668 C CA . HIS A 1 86 ? -7.168 -3.543 22.840 1.00 89.44 86 HIS A CA 1
ATOM 669 C C . HIS A 1 86 ? -7.987 -2.574 21.992 1.00 89.44 86 HIS A C 1
ATOM 671 O O . HIS A 1 86 ? -8.693 -2.999 21.078 1.00 89.44 86 HIS A O 1
ATOM 677 N N . GLU A 1 87 ? -7.915 -1.271 22.258 1.00 89.69 87 GLU A N 1
ATOM 678 C CA . GLU A 1 87 ? -8.508 -0.256 21.379 1.00 89.69 87 GLU A CA 1
ATOM 679 C C . GLU A 1 87 ? -7.861 -0.268 19.991 1.00 89.69 87 GLU A C 1
ATOM 681 O O . GLU A 1 87 ? -8.576 -0.348 18.996 1.00 89.69 87 GLU A O 1
ATOM 686 N N . ILE A 1 88 ? -6.527 -0.296 19.903 1.00 86.75 88 ILE A N 1
ATOM 687 C CA . ILE A 1 88 ? -5.805 -0.383 18.622 1.00 86.75 88 ILE A CA 1
ATOM 688 C C . ILE A 1 88 ? -6.151 -1.672 17.867 1.00 86.75 88 ILE A C 1
ATOM 690 O O . ILE A 1 88 ? -6.236 -1.672 16.642 1.00 86.75 88 ILE A O 1
ATOM 694 N N . VAL A 1 89 ? -6.348 -2.785 18.569 1.00 89.31 89 VAL A N 1
ATOM 695 C CA . VAL A 1 89 ? -6.706 -4.069 17.950 1.00 89.31 89 VAL A CA 1
ATOM 696 C C . VAL A 1 89 ? -8.108 -4.025 17.351 1.00 89.31 89 VAL A C 1
ATOM 698 O O . VAL A 1 89 ? -8.319 -4.540 16.253 1.00 89.31 89 VAL A O 1
ATOM 701 N N . ARG A 1 90 ? -9.057 -3.420 18.072 1.00 88.69 90 ARG A N 1
ATOM 702 C CA . ARG A 1 90 ? -10.460 -3.312 17.655 1.00 88.69 90 ARG A CA 1
ATOM 703 C C . ARG A 1 90 ? -10.646 -2.292 16.541 1.00 88.69 90 ARG A C 1
ATOM 705 O O . ARG A 1 90 ? -11.216 -2.614 15.508 1.00 88.69 90 ARG A O 1
ATOM 712 N N . GLU A 1 91 ? -10.115 -1.094 16.743 1.00 84.94 91 GLU A N 1
ATOM 713 C CA . GLU A 1 91 ? -10.408 0.083 15.922 1.00 84.94 91 GLU A CA 1
ATOM 714 C C . GLU A 1 91 ? -9.269 0.447 14.967 1.00 84.94 91 GLU A C 1
ATOM 716 O O . GLU A 1 91 ? -9.400 1.346 14.136 1.00 84.94 91 GLU A O 1
ATOM 721 N N . GLY A 1 92 ? -8.113 -0.200 15.095 1.00 85.56 92 GLY A N 1
ATOM 722 C CA . GLY A 1 92 ? -6.892 0.250 14.445 1.00 85.56 92 GLY A CA 1
ATOM 723 C C . GLY A 1 92 ? -6.273 1.459 15.131 1.00 85.56 92 GLY A C 1
ATOM 724 O O . GLY A 1 92 ? -6.791 2.040 16.085 1.00 85.56 92 GLY A O 1
ATOM 725 N N . VAL A 1 93 ? -5.119 1.863 14.612 1.00 80.75 93 VAL A N 1
ATOM 726 C CA . VAL A 1 93 ? -4.430 3.063 15.082 1.00 80.75 93 VAL A CA 1
ATOM 727 C C . VAL A 1 93 ? -5.194 4.288 14.590 1.00 80.75 93 VAL A C 1
ATOM 729 O O . VAL A 1 93 ? -5.191 4.601 13.400 1.00 80.75 93 VAL A O 1
ATOM 732 N N . GLN A 1 94 ? -5.818 5.000 15.523 1.00 74.19 94 GLN A N 1
ATOM 733 C CA . GLN A 1 94 ? -6.527 6.240 15.240 1.00 74.19 94 GLN A CA 1
ATOM 734 C C . GLN A 1 94 ? -5.550 7.418 15.309 1.00 74.19 94 GLN A C 1
ATOM 736 O O . GLN A 1 94 ? -5.017 7.747 16.370 1.00 74.19 94 GLN A O 1
ATOM 741 N N . VAL A 1 95 ? -5.307 8.051 14.161 1.00 69.81 95 VAL A N 1
ATOM 742 C CA . VAL A 1 95 ? -4.472 9.251 14.047 1.00 69.81 95 VAL A CA 1
ATOM 743 C C . VAL A 1 95 ? -5.367 10.452 13.794 1.00 69.81 95 VAL A C 1
ATOM 745 O O . VAL A 1 95 ? -6.026 10.535 12.762 1.00 69.81 95 VAL A O 1
ATOM 748 N N . ARG A 1 96 ? -5.367 11.398 14.736 1.00 68.94 96 ARG A N 1
ATOM 749 C CA . ARG A 1 96 ? -5.984 12.712 14.540 1.00 68.94 96 ARG A CA 1
ATOM 750 C C . ARG A 1 96 ? -4.943 13.664 13.978 1.00 68.94 96 ARG A C 1
ATOM 752 O O . ARG A 1 96 ? -3.912 13.887 14.617 1.00 68.94 96 ARG A O 1
ATOM 759 N N . LEU A 1 97 ? -5.216 14.172 12.782 1.00 67.81 97 LEU A N 1
ATOM 760 C CA . LEU A 1 97 ? -4.415 15.212 12.155 1.00 67.81 97 LEU A CA 1
ATOM 761 C C . LEU A 1 97 ? -4.927 16.583 12.615 1.00 67.81 97 LEU A C 1
ATOM 763 O O . LEU A 1 97 ? -6.136 16.789 12.672 1.00 67.81 97 LEU A O 1
ATOM 767 N N . GLN A 1 98 ? -4.018 17.496 12.957 1.00 69.75 98 GLN A N 1
ATOM 768 C CA . GLN A 1 98 ? -4.349 18.882 13.313 1.00 69.75 98 GLN A CA 1
ATOM 769 C C . GLN A 1 98 ? -4.987 19.620 12.132 1.00 69.75 98 GLN A C 1
ATOM 771 O O . GLN A 1 98 ? -5.979 20.315 12.314 1.00 69.75 98 GLN A O 1
ATOM 776 N N . ASP A 1 99 ? -4.453 19.387 10.933 1.00 70.38 99 ASP A N 1
ATOM 777 C CA . ASP A 1 99 ? -4.948 19.924 9.671 1.00 70.38 99 ASP A CA 1
ATOM 778 C C . ASP A 1 99 ? -5.075 18.786 8.646 1.00 70.38 99 ASP A C 1
ATOM 780 O O . ASP A 1 99 ? -4.276 17.837 8.683 1.00 70.38 99 ASP A O 1
ATOM 784 N N . PRO A 1 100 ? -6.044 18.849 7.713 1.00 68.19 100 PRO A N 1
ATOM 785 C CA . PRO A 1 100 ? -6.099 17.905 6.608 1.00 68.19 100 PRO A CA 1
ATOM 786 C C . PRO A 1 100 ? -4.821 18.015 5.764 1.00 68.19 100 PRO A C 1
ATOM 788 O O . PRO A 1 100 ? -4.288 19.116 5.583 1.00 68.19 100 PRO A O 1
ATOM 791 N N . PRO A 1 101 ? -4.309 16.894 5.230 1.00 68.25 101 PRO A N 1
ATOM 792 C CA . PRO A 1 101 ? -3.130 16.945 4.388 1.00 68.25 101 PRO A CA 1
ATOM 793 C C . PRO A 1 101 ? -3.377 17.818 3.150 1.00 68.25 101 PRO A C 1
ATOM 795 O O . PRO A 1 101 ? -4.478 17.799 2.590 1.00 68.25 101 PRO A O 1
ATOM 798 N N . PRO A 1 102 ? -2.364 18.575 2.687 1.00 71.44 102 PRO A N 1
ATOM 799 C CA . PRO A 1 102 ? -2.501 19.344 1.462 1.00 71.44 102 PRO A CA 1
ATOM 800 C C . PRO A 1 102 ? -2.740 18.396 0.285 1.00 71.44 102 PRO A C 1
ATOM 802 O O . PRO A 1 102 ? -2.057 17.380 0.148 1.00 71.44 102 PRO A O 1
ATOM 805 N N . ARG A 1 103 ? -3.678 18.749 -0.600 1.00 75.75 103 ARG A N 1
ATOM 806 C CA . ARG A 1 103 ? -3.935 17.965 -1.811 1.00 75.75 103 ARG A CA 1
ATOM 807 C C . ARG A 1 103 ? -2.696 17.981 -2.707 1.00 75.75 103 ARG A C 1
ATOM 809 O O . ARG A 1 103 ? -2.269 19.040 -3.167 1.00 75.75 103 ARG A O 1
ATOM 816 N N . GLN A 1 104 ? -2.148 16.805 -2.998 1.00 73.00 104 GLN A N 1
ATOM 817 C CA . GLN A 1 104 ? -0.980 16.655 -3.864 1.00 73.00 104 GLN A CA 1
ATOM 818 C C . GLN A 1 104 ? -1.401 16.156 -5.246 1.00 73.00 104 GLN A C 1
ATOM 820 O O . GLN A 1 104 ? -1.701 14.983 -5.433 1.00 73.00 104 GLN A O 1
ATOM 825 N N . LEU A 1 105 ? -1.397 17.057 -6.231 1.00 70.56 105 LEU A N 1
ATOM 826 C CA . LEU A 1 105 ? -1.665 16.710 -7.635 1.00 70.56 105 LEU A CA 1
ATOM 827 C C . LEU A 1 105 ? -0.407 16.268 -8.389 1.00 70.56 105 LEU A C 1
ATOM 829 O O . LEU A 1 105 ? -0.492 15.659 -9.451 1.00 70.56 105 LEU A O 1
ATOM 833 N N . GLN A 1 106 ? 0.770 16.594 -7.856 1.00 72.25 106 GLN A N 1
ATOM 834 C CA . GLN A 1 106 ? 2.048 16.228 -8.449 1.00 72.25 106 GLN A CA 1
ATOM 835 C C . GLN A 1 106 ? 2.827 15.338 -7.495 1.00 72.25 106 GLN A C 1
ATOM 837 O O . GLN A 1 106 ? 2.952 15.620 -6.301 1.00 72.25 106 GLN A O 1
ATOM 842 N N . ARG A 1 107 ? 3.385 14.264 -8.052 1.00 78.00 107 ARG A N 1
ATOM 843 C CA . ARG A 1 107 ? 4.276 13.376 -7.321 1.00 78.00 107 ARG A CA 1
ATOM 844 C C . ARG A 1 107 ? 5.650 14.044 -7.167 1.00 78.00 107 ARG A C 1
ATOM 846 O O . ARG A 1 107 ? 6.281 14.334 -8.186 1.00 78.00 107 ARG A O 1
ATOM 853 N N . PRO A 1 108 ? 6.163 14.218 -5.937 1.00 81.56 108 PRO A N 1
ATOM 854 C CA . PRO A 1 108 ? 7.531 14.672 -5.746 1.00 81.56 108 PRO A CA 1
ATOM 855 C C . PRO A 1 108 ? 8.527 13.623 -6.272 1.00 81.56 108 PRO A C 1
ATOM 857 O O . PRO A 1 108 ? 8.258 12.415 -6.205 1.00 81.56 108 PRO A O 1
ATOM 860 N N . PRO A 1 109 ? 9.689 14.048 -6.795 1.00 82.12 109 PRO A N 1
ATOM 861 C CA . PRO A 1 109 ? 10.713 13.112 -7.233 1.00 82.12 109 PRO A CA 1
ATOM 862 C C . PRO A 1 109 ? 11.225 12.287 -6.048 1.00 82.12 109 PRO A C 1
ATOM 864 O O . PRO A 1 109 ? 11.371 12.787 -4.935 1.00 82.12 109 PRO A O 1
ATOM 867 N N . ASN A 1 110 ? 11.541 11.016 -6.302 1.00 87.25 110 ASN A N 1
ATOM 868 C CA . ASN A 1 110 ? 12.256 10.195 -5.327 1.00 87.25 110 ASN A CA 1
ATOM 869 C C . ASN A 1 110 ? 13.638 10.800 -5.025 1.00 87.25 110 ASN A C 1
ATOM 871 O O . ASN A 1 110 ? 14.259 11.414 -5.900 1.00 87.25 110 ASN A O 1
ATOM 875 N N . HIS A 1 111 ? 14.150 10.545 -3.819 1.00 87.69 111 HIS A N 1
ATOM 876 C CA . HIS A 1 111 ? 15.513 10.912 -3.435 1.00 87.69 111 HIS A CA 1
ATOM 877 C C . HIS A 1 111 ? 16.541 10.281 -4.382 1.00 87.69 111 HIS A C 1
ATOM 879 O O . HIS A 1 111 ? 16.293 9.216 -4.957 1.00 87.69 111 HIS A O 1
ATOM 885 N N . GLY A 1 112 ? 17.711 10.918 -4.535 1.00 89.56 112 GLY A N 1
ATOM 886 C CA . GLY A 1 112 ? 18.803 10.432 -5.398 1.00 89.56 112 GLY A CA 1
ATOM 887 C C . GLY A 1 112 ? 19.103 8.951 -5.180 1.00 89.56 112 GLY A C 1
ATOM 888 O O . GLY A 1 112 ? 19.023 8.161 -6.114 1.00 89.56 112 GLY A O 1
ATOM 889 N N . SER A 1 113 ? 19.234 8.555 -3.913 1.00 90.69 113 SER A N 1
ATOM 890 C CA . SER A 1 113 ? 19.511 7.175 -3.518 1.00 90.69 113 SER A CA 1
ATOM 891 C C . SER A 1 113 ? 18.492 6.142 -4.017 1.00 90.69 113 SER A C 1
ATOM 893 O O . SER A 1 113 ? 18.862 5.009 -4.307 1.00 90.69 113 SER A O 1
ATOM 895 N N . ALA A 1 114 ? 17.216 6.511 -4.155 1.00 86.25 114 ALA A N 1
ATOM 896 C CA . ALA A 1 114 ? 16.185 5.637 -4.709 1.00 86.25 114 ALA A CA 1
ATOM 897 C C . ALA A 1 114 ? 16.134 5.661 -6.240 1.00 86.25 114 ALA A C 1
ATOM 899 O O . ALA A 1 114 ? 15.789 4.648 -6.849 1.00 86.25 114 ALA A O 1
ATOM 900 N N . ARG A 1 115 ? 16.453 6.800 -6.867 1.00 89.25 115 ARG A N 1
ATOM 901 C CA . ARG A 1 115 ? 16.534 6.911 -8.332 1.00 89.25 115 ARG A CA 1
ATOM 902 C C . ARG A 1 115 ? 17.689 6.075 -8.874 1.00 89.25 115 ARG A C 1
ATOM 904 O O . ARG A 1 115 ? 17.475 5.282 -9.785 1.00 89.25 115 ARG A O 1
ATOM 911 N N . ASP A 1 116 ? 18.852 6.173 -8.240 1.00 91.88 116 ASP A N 1
ATOM 912 C CA .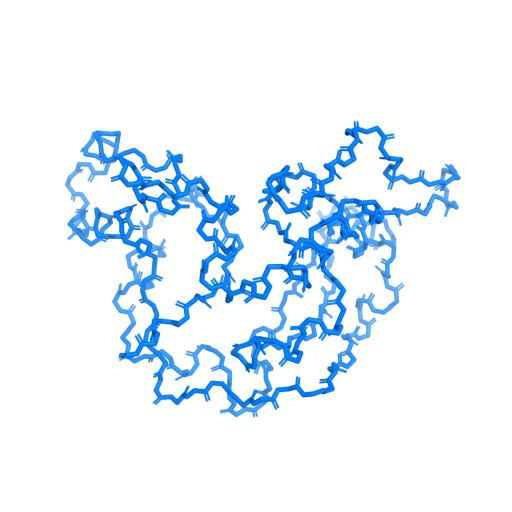 ASP A 1 116 ? 20.065 5.452 -8.638 1.00 91.88 116 ASP A CA 1
ATOM 913 C C . ASP A 1 116 ? 19.927 3.937 -8.409 1.00 91.88 116 ASP A C 1
ATOM 915 O O . ASP A 1 116 ? 20.560 3.128 -9.081 1.00 91.88 116 ASP A O 1
ATOM 919 N N . ARG A 1 117 ? 19.048 3.535 -7.480 1.00 91.06 117 ARG A N 1
ATOM 920 C CA . ARG A 1 117 ? 18.836 2.138 -7.061 1.00 91.06 117 ARG A CA 1
ATOM 921 C C . ARG A 1 117 ? 17.411 1.665 -7.331 1.00 91.06 117 ARG A C 1
ATOM 923 O O . ARG A 1 117 ? 16.819 0.920 -6.545 1.00 91.06 117 ARG A O 1
ATOM 930 N N . ILE A 1 118 ? 16.852 2.080 -8.467 1.00 89.75 118 ILE A N 1
ATOM 931 C CA . ILE A 1 118 ? 15.452 1.816 -8.824 1.00 89.75 118 ILE A CA 1
ATOM 932 C C . ILE A 1 118 ? 15.110 0.319 -8.855 1.00 89.75 118 ILE A C 1
ATOM 934 O O . ILE A 1 118 ? 13.991 -0.063 -8.518 1.00 89.75 118 ILE A O 1
ATOM 938 N N . ASN A 1 119 ? 16.069 -0.537 -9.214 1.00 91.50 119 ASN A N 1
ATOM 939 C CA . ASN A 1 119 ? 15.871 -1.984 -9.261 1.00 91.50 119 ASN A CA 1
ATOM 940 C C . ASN A 1 119 ? 15.695 -2.587 -7.853 1.00 91.50 119 ASN A C 1
ATOM 942 O O . ASN A 1 119 ? 14.794 -3.394 -7.628 1.00 91.50 119 ASN A O 1
ATOM 946 N N . VAL A 1 120 ? 16.482 -2.119 -6.875 1.00 90.94 120 VAL A N 1
ATOM 947 C CA . VAL A 1 120 ? 16.333 -2.479 -5.451 1.00 90.94 120 VAL A CA 1
ATOM 948 C C . VAL A 1 120 ? 14.996 -1.974 -4.909 1.00 90.94 120 VAL A C 1
ATOM 950 O O . VAL A 1 120 ? 14.292 -2.708 -4.215 1.00 90.94 120 VAL A O 1
ATOM 953 N N . LEU A 1 121 ? 14.600 -0.746 -5.267 1.00 88.88 121 LEU A N 1
ATOM 954 C CA . LEU A 1 121 ? 13.296 -0.208 -4.881 1.00 88.88 121 LEU A CA 1
ATOM 955 C C . LEU A 1 121 ? 12.150 -1.083 -5.411 1.00 88.88 121 LEU A C 1
ATOM 957 O O . LEU A 1 121 ? 11.265 -1.449 -4.640 1.00 88.88 121 LEU A O 1
ATOM 961 N N . ARG A 1 122 ? 12.183 -1.467 -6.694 1.00 93.06 122 ARG A N 1
ATOM 962 C CA . ARG A 1 122 ? 11.174 -2.359 -7.290 1.00 93.06 122 ARG A CA 1
ATOM 963 C C . ARG A 1 122 ? 11.144 -3.726 -6.622 1.00 93.06 122 ARG A C 1
ATOM 965 O O . ARG A 1 122 ? 10.059 -4.196 -6.307 1.00 93.06 122 ARG A O 1
ATOM 972 N N . LYS A 1 123 ? 12.306 -4.329 -6.355 1.00 93.19 123 LYS A N 1
ATOM 973 C CA . LYS A 1 123 ? 12.421 -5.599 -5.620 1.00 93.19 123 LYS A CA 1
ATOM 974 C C . LYS A 1 123 ? 11.716 -5.533 -4.269 1.00 93.19 123 LYS A C 1
ATOM 976 O O . LYS A 1 123 ? 10.928 -6.413 -3.928 1.00 93.19 123 LYS A O 1
ATOM 981 N N . ASN A 1 124 ? 11.989 -4.476 -3.509 1.00 91.00 124 ASN A N 1
ATOM 982 C CA . ASN A 1 124 ? 11.412 -4.285 -2.186 1.00 91.00 124 ASN A CA 1
ATOM 983 C C . ASN A 1 124 ? 9.901 -4.047 -2.268 1.00 91.00 124 ASN A C 1
ATOM 985 O O . ASN A 1 124 ? 9.160 -4.716 -1.558 1.00 91.00 124 ASN A O 1
ATOM 989 N N . ILE A 1 125 ? 9.433 -3.170 -3.166 1.00 89.25 125 ILE A N 1
ATOM 990 C CA . ILE A 1 125 ? 7.992 -2.943 -3.365 1.00 89.25 125 ILE A CA 1
ATOM 991 C C . ILE A 1 125 ? 7.304 -4.239 -3.793 1.00 89.25 125 ILE A C 1
ATOM 993 O O . ILE A 1 125 ? 6.268 -4.570 -3.232 1.00 89.25 125 ILE A O 1
ATOM 997 N N . ARG A 1 126 ? 7.887 -5.010 -4.720 1.00 92.94 126 ARG A N 1
ATOM 998 C CA . ARG A 1 126 ? 7.320 -6.294 -5.146 1.00 92.94 126 ARG A CA 1
ATOM 999 C C . ARG A 1 126 ? 7.191 -7.270 -3.978 1.00 92.94 126 ARG A C 1
ATOM 1001 O O . ARG A 1 126 ? 6.162 -7.915 -3.842 1.00 92.94 126 ARG A O 1
ATOM 1008 N N . LYS A 1 127 ? 8.191 -7.340 -3.097 1.00 90.12 127 LYS A N 1
ATOM 1009 C CA . LYS A 1 127 ? 8.125 -8.169 -1.884 1.00 90.12 127 LYS A CA 1
ATOM 1010 C C . LYS A 1 127 ? 6.989 -7.738 -0.949 1.00 90.12 127 LYS A C 1
ATOM 1012 O O . LYS A 1 127 ? 6.308 -8.592 -0.388 1.00 90.12 127 LYS A O 1
ATOM 1017 N N . GLU A 1 128 ? 6.812 -6.435 -0.743 1.00 89.00 128 GLU A N 1
ATOM 1018 C CA . GLU A 1 128 ? 5.719 -5.895 0.076 1.00 89.00 128 GLU A CA 1
ATOM 1019 C C . GLU A 1 128 ? 4.347 -6.150 -0.573 1.00 89.00 128 GLU A C 1
ATOM 1021 O O . GLU A 1 128 ? 3.410 -6.529 0.129 1.00 89.00 128 GLU A O 1
ATOM 1026 N N . GLN A 1 129 ? 4.259 -6.029 -1.900 1.00 86.44 129 GLN A N 1
ATOM 1027 C CA . GLN A 1 129 ? 3.067 -6.313 -2.700 1.00 86.44 129 GLN A CA 1
ATOM 1028 C C . GLN A 1 129 ? 2.661 -7.791 -2.596 1.00 86.44 129 GLN A C 1
ATOM 1030 O O . GLN A 1 129 ? 1.530 -8.075 -2.217 1.00 86.44 129 GLN A O 1
ATOM 1035 N N . ASP A 1 130 ? 3.595 -8.722 -2.829 1.00 88.62 130 ASP A N 1
ATOM 1036 C CA . ASP A 1 130 ? 3.372 -10.176 -2.705 1.00 88.62 130 ASP A CA 1
ATOM 1037 C C . ASP A 1 130 ? 2.933 -10.580 -1.288 1.00 88.62 130 ASP A C 1
ATOM 1039 O O . ASP A 1 130 ? 2.249 -11.578 -1.090 1.00 88.62 130 ASP A O 1
ATOM 1043 N N . SER A 1 131 ? 3.357 -9.813 -0.279 1.00 86.31 131 SER A N 1
ATOM 1044 C CA . SER A 1 131 ? 2.996 -10.053 1.122 1.00 86.31 131 SER A CA 1
ATOM 1045 C C . SER A 1 131 ? 1.686 -9.371 1.525 1.00 86.31 131 SER A C 1
ATOM 1047 O O . SER A 1 131 ? 1.372 -9.360 2.714 1.00 86.31 131 SER A O 1
ATOM 1049 N N . TRP A 1 132 ? 0.985 -8.719 0.591 1.00 85.31 132 TRP A N 1
ATOM 1050 C CA . TRP A 1 132 ? -0.190 -7.883 0.862 1.00 85.31 132 TRP A CA 1
ATOM 1051 C C . TRP A 1 132 ? 0.059 -6.793 1.923 1.00 85.31 132 TRP A C 1
ATOM 1053 O O . TRP A 1 132 ? -0.855 -6.324 2.599 1.00 85.31 132 TRP A O 1
ATOM 1063 N N . ARG A 1 133 ? 1.320 -6.367 2.078 1.00 82.75 133 ARG A N 1
ATOM 1064 C CA . ARG A 1 133 ? 1.736 -5.323 3.029 1.00 82.75 133 ARG A CA 1
ATOM 1065 C C . ARG A 1 133 ? 1.719 -3.928 2.412 1.00 82.75 133 ARG A C 1
ATOM 1067 O O . ARG A 1 133 ? 1.702 -2.946 3.150 1.00 82.75 133 ARG A O 1
ATOM 1074 N N . CYS A 1 134 ? 1.686 -3.823 1.084 1.00 85.50 134 CYS A N 1
ATOM 1075 C CA . CYS A 1 134 ? 1.425 -2.571 0.387 1.00 85.50 134 CYS A CA 1
ATOM 1076 C C . CYS A 1 134 ? 0.538 -2.778 -0.844 1.00 85.50 134 CYS A C 1
ATOM 1078 O O . CYS A 1 134 ? 0.445 -3.871 -1.401 1.00 85.50 134 CYS A O 1
ATOM 1080 N N . LEU A 1 135 ? -0.090 -1.686 -1.271 1.00 88.94 135 LEU A N 1
ATOM 1081 C CA . LEU A 1 135 ? -0.873 -1.603 -2.493 1.00 88.94 135 LEU A CA 1
ATOM 1082 C C . LEU A 1 135 ? -0.061 -0.867 -3.558 1.00 88.94 135 LEU A C 1
ATOM 1084 O O . LEU A 1 135 ? 0.492 0.203 -3.299 1.00 88.94 135 LEU A O 1
ATOM 1088 N N . VAL A 1 136 ? -0.018 -1.423 -4.766 1.00 90.19 136 VAL A N 1
ATOM 1089 C CA . VAL A 1 136 ? 0.495 -0.732 -5.953 1.00 90.19 136 VAL A CA 1
ATOM 1090 C C . VAL A 1 136 ? -0.707 -0.419 -6.826 1.00 90.19 136 VAL A C 1
ATOM 1092 O O . VAL A 1 136 ? -1.395 -1.337 -7.260 1.00 90.19 136 VAL A O 1
ATOM 1095 N N . LEU A 1 137 ? -0.961 0.865 -7.067 1.00 90.00 137 LEU A N 1
ATOM 1096 C CA . LEU A 1 137 ? -2.134 1.352 -7.793 1.00 90.00 137 LEU A CA 1
ATOM 1097 C C . LEU A 1 137 ? -1.718 2.319 -8.905 1.00 90.00 137 LEU A C 1
ATOM 1099 O O . LEU A 1 137 ? -0.576 2.791 -8.945 1.00 90.00 137 LEU A O 1
ATOM 1103 N N . ASP A 1 138 ? -2.622 2.571 -9.846 1.00 87.94 138 ASP A N 1
ATOM 1104 C CA . ASP A 1 138 ? -2.432 3.604 -10.858 1.00 87.94 138 ASP A CA 1
ATOM 1105 C C . ASP A 1 138 ? -2.533 5.016 -10.252 1.00 87.94 138 ASP A C 1
ATOM 1107 O O . ASP A 1 138 ? -3.238 5.262 -9.276 1.00 87.94 138 ASP A O 1
ATOM 1111 N N . MET A 1 139 ? -1.766 5.948 -10.821 1.00 84.12 139 MET A N 1
ATOM 1112 C CA . MET A 1 139 ? -1.593 7.297 -10.270 1.00 84.12 139 MET A CA 1
ATOM 1113 C C . MET A 1 139 ? -2.822 8.195 -10.475 1.00 84.12 139 MET A C 1
ATOM 1115 O O . MET A 1 139 ? -3.016 9.134 -9.713 1.00 84.12 139 MET A O 1
ATOM 1119 N N . ASP A 1 140 ? -3.653 7.906 -11.476 1.00 85.38 140 ASP A N 1
ATOM 1120 C CA . ASP A 1 140 ? -4.897 8.633 -11.761 1.00 85.38 140 ASP A CA 1
ATOM 1121 C C . ASP A 1 140 ? -5.925 8.514 -10.624 1.00 85.38 140 ASP A C 1
ATOM 1123 O O . ASP A 1 140 ? -6.746 9.406 -10.437 1.00 85.38 140 ASP A O 1
ATOM 1127 N N . LEU A 1 141 ? -5.835 7.474 -9.788 1.00 85.00 141 LEU A N 1
ATOM 1128 C CA . LEU A 1 141 ? -6.730 7.301 -8.637 1.00 85.00 141 LEU A CA 1
ATOM 1129 C C . LEU A 1 141 ? -6.552 8.377 -7.554 1.00 85.00 141 LEU A C 1
ATOM 1131 O O . LEU A 1 141 ? -7.424 8.534 -6.703 1.00 85.00 141 LEU A O 1
ATOM 1135 N N . LEU A 1 142 ? -5.466 9.156 -7.592 1.00 80.50 142 LEU A N 1
ATOM 1136 C CA . LEU A 1 142 ? -5.288 10.323 -6.718 1.00 80.50 142 LEU A CA 1
ATOM 1137 C C . LEU A 1 142 ? -6.377 11.385 -6.926 1.00 80.50 142 LEU A C 1
ATOM 1139 O O . LEU A 1 142 ? -6.631 12.196 -6.037 1.00 80.50 142 LEU A O 1
ATOM 1143 N N . GLU A 1 143 ? -7.035 11.393 -8.087 1.00 84.56 143 GLU A N 1
ATOM 1144 C CA . GLU A 1 143 ? -8.179 12.269 -8.332 1.00 84.56 143 GLU A CA 1
ATOM 1145 C C . GLU A 1 143 ? -9.408 11.864 -7.511 1.00 84.56 143 GLU A C 1
ATOM 1147 O O . GLU A 1 143 ? -10.181 12.737 -7.116 1.00 84.56 143 GLU A O 1
ATOM 1152 N N . LEU A 1 144 ? -9.553 10.566 -7.219 1.00 85.75 144 LEU A N 1
ATOM 1153 C CA . LEU A 1 144 ? -10.637 10.012 -6.407 1.00 85.75 144 LEU A CA 1
ATOM 1154 C C . LEU A 1 144 ? -10.365 10.149 -4.908 1.00 85.75 144 LEU A C 1
ATOM 1156 O O . LEU A 1 144 ? -11.313 10.232 -4.129 1.00 85.75 144 LEU A O 1
ATOM 1160 N N . TRP A 1 145 ? -9.090 10.172 -4.511 1.00 85.38 145 TRP A N 1
ATOM 1161 C CA . TRP A 1 145 ? -8.663 10.144 -3.111 1.00 85.38 145 TRP A CA 1
ATOM 1162 C C . TRP A 1 145 ? -7.774 11.346 -2.758 1.00 85.38 145 TRP A C 1
ATOM 1164 O O . TRP A 1 145 ? -6.552 11.203 -2.618 1.00 85.38 145 TRP A O 1
ATOM 1174 N N . PRO A 1 146 ? -8.360 12.553 -2.623 1.00 77.00 146 PRO A N 1
ATOM 1175 C CA . PRO A 1 146 ? -7.618 13.764 -2.273 1.00 77.00 146 PRO A CA 1
ATOM 1176 C C . PRO A 1 146 ? -6.935 13.698 -0.897 1.00 77.00 146 PRO A C 1
ATOM 1178 O O . PRO A 1 146 ? -6.048 14.506 -0.630 1.00 77.00 146 PRO A O 1
ATOM 1181 N N . GLU A 1 147 ? -7.327 12.757 -0.036 1.00 77.50 147 GLU A N 1
ATOM 1182 C CA . GLU A 1 147 ? -6.741 12.504 1.280 1.00 77.50 147 GLU A CA 1
ATOM 1183 C C . GLU A 1 147 ? -5.367 11.809 1.235 1.00 77.50 147 GLU A C 1
ATOM 1185 O O . GLU A 1 147 ? -4.686 11.732 2.261 1.00 77.50 147 GLU A O 1
ATOM 1190 N N . ILE A 1 148 ? -4.933 11.304 0.072 1.00 80.12 148 ILE A N 1
ATOM 1191 C CA . ILE A 1 148 ? -3.632 10.642 -0.058 1.00 80.12 148 ILE A CA 1
ATOM 1192 C C . ILE A 1 148 ? -2.491 11.658 -0.050 1.00 80.12 148 ILE A C 1
ATOM 1194 O O . ILE A 1 148 ? -2.404 12.559 -0.884 1.00 80.12 148 ILE A O 1
ATOM 1198 N N . VAL A 1 149 ? -1.537 11.413 0.848 1.00 78.62 149 VAL A N 1
ATOM 1199 C CA . VAL A 1 149 ? -0.247 12.104 0.897 1.00 78.62 149 VAL A CA 1
ATOM 1200 C C . VAL A 1 149 ? 0.796 11.308 0.123 1.00 78.62 149 VAL A C 1
ATOM 1202 O O . VAL A 1 149 ? 1.010 10.118 0.365 1.00 78.62 149 VAL A O 1
ATOM 1205 N N . ILE A 1 150 ? 1.501 11.982 -0.777 1.00 81.06 150 ILE A N 1
ATOM 1206 C CA . ILE A 1 150 ? 2.572 11.420 -1.592 1.00 81.06 150 ILE A CA 1
ATOM 1207 C C . ILE A 1 150 ? 3.918 11.815 -0.988 1.00 81.06 150 ILE A C 1
ATOM 1209 O O . ILE A 1 150 ? 4.271 12.996 -0.934 1.00 81.06 150 ILE A O 1
ATOM 1213 N N . SER A 1 151 ? 4.704 10.814 -0.593 1.00 82.81 151 SER A N 1
ATOM 1214 C CA . SER A 1 151 ? 6.071 10.996 -0.097 1.00 82.81 151 SER A CA 1
ATOM 1215 C C . SER A 1 151 ? 7.118 10.405 -1.051 1.00 82.81 151 SER A C 1
ATOM 1217 O O . SER A 1 151 ? 6.871 9.369 -1.680 1.00 82.81 151 SER A O 1
ATOM 1219 N N . PRO A 1 152 ? 8.305 11.031 -1.168 1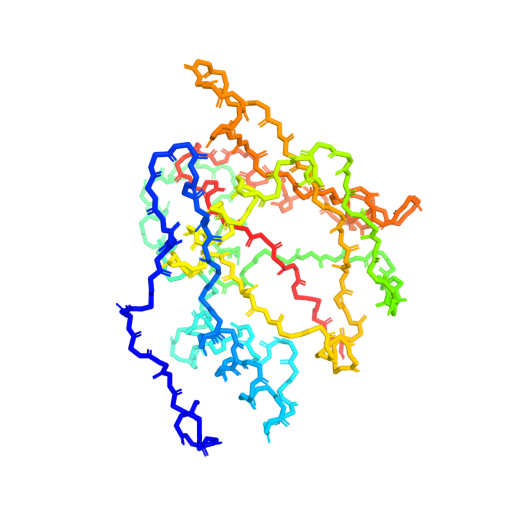.00 85.31 152 PRO A N 1
ATOM 1220 C CA . PRO A 1 152 ? 9.449 10.445 -1.851 1.00 85.31 152 PRO A CA 1
ATOM 1221 C C . PRO A 1 152 ? 9.924 9.146 -1.200 1.00 85.31 152 PRO A C 1
ATOM 1223 O O . PRO A 1 152 ? 9.913 8.986 0.023 1.00 85.31 152 PRO A O 1
ATOM 1226 N N . PHE A 1 153 ? 10.457 8.254 -2.030 1.00 87.75 153 PHE A N 1
ATOM 1227 C CA . PHE A 1 153 ? 11.253 7.129 -1.555 1.00 87.75 153 PHE A CA 1
ATOM 1228 C C . PHE A 1 153 ? 12.737 7.479 -1.469 1.00 87.75 153 PHE A C 1
ATOM 1230 O O . PHE A 1 153 ? 13.266 8.182 -2.331 1.00 87.75 153 PHE A O 1
ATOM 1237 N N . GLY A 1 154 ? 13.411 6.901 -0.477 1.00 89.38 154 GLY A N 1
ATOM 1238 C CA . GLY A 1 154 ? 14.862 6.739 -0.410 1.00 89.38 154 GLY A CA 1
ATOM 1239 C C . GLY A 1 154 ? 15.242 5.257 -0.344 1.00 89.38 154 GLY A C 1
ATOM 1240 O O . GLY A 1 154 ? 14.433 4.421 0.061 1.00 89.38 154 GLY A O 1
ATOM 1241 N N . VAL A 1 155 ? 16.473 4.920 -0.731 1.00 89.06 155 VAL A N 1
ATOM 1242 C CA . VAL A 1 155 ? 17.045 3.583 -0.509 1.00 89.06 155 VAL A CA 1
ATOM 1243 C C . VAL A 1 155 ? 18.365 3.743 0.229 1.00 89.06 155 VAL A C 1
ATOM 1245 O O . VAL A 1 155 ? 19.237 4.485 -0.213 1.00 89.06 155 VAL A O 1
ATOM 1248 N N . VAL A 1 156 ? 18.511 3.064 1.362 1.00 90.75 156 VAL A N 1
ATOM 1249 C CA . VAL A 1 156 ? 19.741 3.084 2.165 1.00 90.75 156 VAL A CA 1
ATOM 1250 C C . VAL A 1 156 ? 20.374 1.706 2.226 1.00 90.75 156 VAL A C 1
ATOM 1252 O O . VAL A 1 156 ? 19.720 0.693 1.974 1.00 90.75 156 VAL A O 1
ATOM 1255 N N . ASP A 1 157 ? 21.647 1.660 2.584 1.00 88.88 157 ASP A N 1
ATOM 1256 C CA . ASP A 1 157 ? 22.398 0.414 2.609 1.00 88.88 157 ASP A CA 1
ATOM 1257 C C . ASP A 1 157 ? 21.918 -0.522 3.713 1.00 88.88 157 ASP A C 1
ATOM 1259 O O . ASP A 1 157 ? 21.576 -0.124 4.832 1.00 88.88 157 ASP A O 1
ATOM 1263 N N . LYS A 1 158 ? 21.880 -1.807 3.371 1.00 83.69 158 LYS A N 1
ATOM 1264 C CA . LYS A 1 158 ? 21.655 -2.881 4.323 1.00 83.69 158 LYS A CA 1
ATOM 1265 C C . LYS A 1 158 ? 23.038 -3.421 4.670 1.00 83.69 158 LYS A C 1
ATOM 1267 O O . LYS A 1 158 ? 23.667 -4.062 3.838 1.00 83.69 158 LYS A O 1
ATOM 1272 N N . GLY A 1 159 ? 23.534 -3.093 5.863 1.00 74.69 159 GLY A N 1
ATOM 1273 C CA . GLY A 1 159 ? 24.893 -3.462 6.270 1.00 74.69 159 GLY A CA 1
ATOM 1274 C C . GLY A 1 159 ? 25.192 -4.947 6.031 1.00 74.69 159 GLY A C 1
ATOM 1275 O O . GLY A 1 159 ? 24.373 -5.798 6.377 1.00 74.69 159 GLY A O 1
ATOM 1276 N N . GLY A 1 160 ? 26.354 -5.231 5.434 1.00 71.56 160 GLY A N 1
ATOM 1277 C CA . GLY A 1 160 ? 26.837 -6.586 5.143 1.00 71.56 160 GLY A CA 1
ATOM 1278 C C . GLY A 1 160 ? 26.464 -7.153 3.766 1.00 71.56 160 GLY A C 1
ATOM 1279 O O . GLY A 1 160 ? 26.931 -8.237 3.434 1.00 71.56 160 GLY A O 1
ATOM 1280 N N . GLU A 1 161 ? 25.669 -6.449 2.957 1.00 77.06 161 GLU A N 1
ATOM 1281 C CA . GLU A 1 161 ? 25.321 -6.849 1.585 1.00 77.06 161 GLU A CA 1
ATOM 1282 C C . GLU A 1 161 ? 25.774 -5.781 0.577 1.00 77.06 161 GLU A C 1
ATOM 1284 O O . GLU A 1 161 ? 25.933 -4.613 0.930 1.00 77.06 161 GLU A O 1
ATOM 1289 N N . ASP A 1 162 ? 25.978 -6.175 -0.682 1.00 78.56 162 ASP A N 1
ATOM 1290 C CA . ASP A 1 162 ? 26.320 -5.232 -1.749 1.00 78.56 162 ASP A CA 1
ATOM 1291 C C . ASP A 1 162 ? 25.156 -4.254 -2.002 1.00 78.56 162 ASP A C 1
ATOM 1293 O O . ASP A 1 162 ? 24.038 -4.643 -2.367 1.00 78.56 162 ASP A O 1
ATOM 1297 N N . SER A 1 163 ? 25.440 -2.963 -1.819 1.00 78.25 163 SER A N 1
ATOM 1298 C CA . SER A 1 163 ? 24.508 -1.853 -2.007 1.00 78.25 163 SER A CA 1
ATOM 1299 C C . SER A 1 163 ? 23.931 -1.794 -3.427 1.00 78.25 163 SER A C 1
ATOM 1301 O O . SER A 1 163 ? 22.827 -1.276 -3.622 1.00 78.25 163 SER A O 1
ATOM 1303 N N . SER A 1 164 ? 24.607 -2.359 -4.429 1.00 75.31 164 SER A N 1
ATOM 1304 C CA . SER A 1 164 ? 24.096 -2.410 -5.803 1.00 75.31 164 SER A CA 1
ATOM 1305 C C . SER A 1 164 ? 22.860 -3.319 -5.950 1.00 75.31 164 SER A C 1
ATOM 1307 O O . SER A 1 164 ? 21.978 -3.040 -6.765 1.00 75.31 164 SER A O 1
ATOM 1309 N N . VAL A 1 165 ? 22.731 -4.348 -5.101 1.00 79.94 165 VAL A N 1
ATOM 1310 C CA . VAL A 1 165 ? 21.672 -5.377 -5.174 1.00 79.94 165 VAL A CA 1
ATOM 1311 C C . VAL A 1 165 ? 20.757 -5.424 -3.947 1.00 79.94 165 VAL A C 1
ATOM 1313 O O . VAL A 1 165 ? 19.698 -6.066 -3.987 1.00 79.94 165 VAL A O 1
ATOM 1316 N N . SER A 1 166 ? 21.134 -4.751 -2.855 1.00 86.06 166 SER A N 1
ATOM 1317 C CA . SER A 1 166 ? 20.396 -4.789 -1.592 1.00 86.06 166 SER A CA 1
ATOM 1318 C C . SER A 1 166 ? 20.396 -3.471 -0.836 1.00 86.06 166 SER A C 1
ATOM 1320 O O . SER A 1 166 ? 21.432 -2.847 -0.633 1.00 86.06 166 SER A O 1
ATOM 1322 N N . GLY A 1 167 ? 19.224 -3.069 -0.350 1.00 88.88 167 GLY A N 1
ATOM 1323 C CA . GLY A 1 167 ? 19.032 -1.869 0.454 1.00 88.88 167 GLY A CA 1
ATOM 1324 C C . GLY A 1 167 ? 17.669 -1.853 1.130 1.00 88.88 167 GLY A C 1
ATOM 1325 O O . GLY A 1 167 ? 16.772 -2.619 0.772 1.00 88.88 167 GLY A O 1
ATOM 1326 N N . ARG A 1 168 ? 17.503 -0.975 2.119 1.00 89.00 168 ARG A N 1
ATOM 1327 C CA . ARG A 1 168 ? 16.221 -0.727 2.785 1.00 89.00 168 ARG A CA 1
ATOM 1328 C C . ARG A 1 168 ? 15.521 0.445 2.115 1.00 89.00 168 ARG A C 1
ATOM 1330 O O . ARG A 1 168 ? 16.079 1.538 2.039 1.00 89.00 168 ARG A O 1
ATOM 1337 N N . THR A 1 169 ? 14.296 0.215 1.659 1.00 88.31 169 THR A N 1
ATOM 1338 C CA . THR A 1 169 ? 13.418 1.286 1.186 1.00 88.31 169 THR A CA 1
ATOM 1339 C C . THR A 1 169 ? 12.913 2.093 2.379 1.00 88.31 169 THR A C 1
ATOM 1341 O O . THR A 1 169 ? 12.440 1.520 3.358 1.00 88.31 169 THR A O 1
ATOM 1344 N N . ILE A 1 170 ? 13.005 3.418 2.291 1.00 85.88 170 ILE A N 1
ATOM 1345 C CA . ILE A 1 170 ? 12.501 4.359 3.292 1.00 85.88 170 ILE A CA 1
ATOM 1346 C C . ILE A 1 170 ? 11.458 5.256 2.634 1.00 85.88 170 ILE A C 1
ATOM 1348 O O . ILE A 1 170 ? 11.696 5.799 1.555 1.00 85.88 170 ILE A O 1
ATOM 1352 N N . HIS A 1 171 ? 10.327 5.428 3.312 1.00 81.38 171 HIS A N 1
ATOM 1353 C CA . HIS A 1 171 ? 9.348 6.460 2.994 1.00 81.38 171 HIS A CA 1
ATOM 1354 C C . HIS A 1 171 ? 9.706 7.746 3.729 1.00 81.38 171 HIS A C 1
ATOM 1356 O O . HIS A 1 171 ? 9.805 7.757 4.960 1.00 81.38 171 HIS A O 1
ATOM 1362 N N . ASP A 1 172 ? 9.872 8.833 2.986 1.00 82.00 172 ASP A N 1
ATOM 1363 C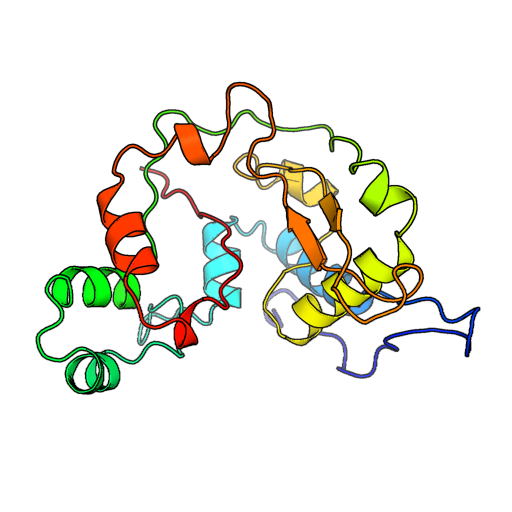 CA . ASP A 1 172 ? 10.097 10.146 3.571 1.00 82.00 172 ASP A CA 1
ATOM 1364 C C . ASP A 1 172 ? 8.779 10.774 4.036 1.00 82.00 172 ASP A C 1
ATOM 1366 O O . ASP A 1 172 ? 8.198 11.652 3.400 1.00 82.00 172 ASP A O 1
ATOM 1370 N N . LEU A 1 173 ? 8.310 10.317 5.195 1.00 76.44 173 LEU A N 1
ATOM 1371 C CA . LEU A 1 173 ? 7.103 10.833 5.843 1.00 76.44 173 LEU A CA 1
ATOM 1372 C C . LEU A 1 173 ? 7.279 12.254 6.411 1.00 76.44 173 LEU A C 1
ATOM 1374 O O . LEU A 1 173 ? 6.331 12.798 6.988 1.00 76.44 173 LEU A O 1
ATOM 1378 N N . SER A 1 174 ? 8.479 12.845 6.300 1.00 72.88 174 SER A N 1
ATOM 1379 C CA . SER A 1 174 ? 8.690 14.259 6.626 1.00 72.88 174 SER A CA 1
ATOM 1380 C C . SER A 1 174 ? 8.319 15.209 5.487 1.00 72.88 174 SER A C 1
ATOM 1382 O O . SER A 1 174 ? 8.204 16.405 5.740 1.00 72.88 174 SER A O 1
ATOM 1384 N N . TYR A 1 175 ? 8.059 14.684 4.287 1.00 66.12 175 TYR A N 1
ATOM 1385 C CA . TYR A 1 175 ? 7.550 15.435 3.142 1.00 66.12 175 TYR A CA 1
ATOM 1386 C C . TYR A 1 175 ? 6.005 15.557 3.152 1.00 66.12 175 TYR A C 1
ATOM 1388 O O . TYR A 1 175 ? 5.342 14.589 3.539 1.00 66.12 175 TYR A O 1
ATOM 1396 N N . PRO A 1 176 ? 5.409 16.675 2.678 1.00 65.44 176 PRO A N 1
ATOM 1397 C CA . PRO A 1 176 ? 6.060 17.938 2.310 1.00 65.44 176 PRO A CA 1
ATOM 1398 C C . PRO A 1 176 ? 6.647 18.668 3.525 1.00 65.44 176 PRO A C 1
ATOM 1400 O O . PRO A 1 176 ? 6.165 18.518 4.651 1.00 65.44 176 PRO A O 1
ATOM 1403 N N . GLU A 1 177 ? 7.694 19.464 3.292 1.00 63.91 177 GLU A N 1
ATOM 1404 C CA . GLU A 1 177 ? 8.341 20.264 4.335 1.00 63.91 177 GLU A CA 1
ATOM 1405 C C . GLU A 1 177 ? 7.326 21.205 5.009 1.00 63.91 177 GLU A C 1
ATOM 1407 O O . GLU A 1 177 ? 6.510 21.841 4.349 1.00 63.91 177 GLU A O 1
ATOM 1412 N N . GLY A 1 178 ? 7.331 21.253 6.343 1.00 58.53 178 GLY A N 1
ATOM 1413 C CA . GLY A 1 178 ? 6.366 22.036 7.128 1.00 58.53 178 GLY A CA 1
ATOM 1414 C C . GLY A 1 178 ? 5.025 21.339 7.402 1.00 58.53 178 GLY A C 1
ATOM 1415 O O . GLY A 1 178 ? 4.401 21.649 8.413 1.00 58.53 178 GLY A O 1
ATOM 1416 N N . THR A 1 179 ? 4.639 20.331 6.611 1.00 56.78 179 THR A N 1
ATOM 1417 C CA . THR A 1 179 ? 3.388 19.552 6.763 1.00 56.78 179 THR A CA 1
ATOM 1418 C C . THR A 1 179 ? 3.641 18.079 7.099 1.00 56.78 179 THR A C 1
ATOM 1420 O O . THR A 1 179 ? 2.832 17.208 6.788 1.00 56.78 179 THR A O 1
ATOM 1423 N N . SER A 1 180 ? 4.792 17.767 7.704 1.00 53.25 180 SER A N 1
ATOM 1424 C CA . SER A 1 180 ? 5.170 16.387 8.031 1.00 53.25 180 SER A CA 1
ATOM 1425 C C . SER A 1 180 ? 4.069 15.677 8.830 1.00 53.25 180 SER A C 1
ATOM 1427 O O . SER A 1 180 ? 3.605 16.201 9.846 1.00 53.25 180 SER A O 1
ATOM 1429 N N . THR A 1 181 ? 3.728 14.447 8.445 1.00 52.16 181 THR A N 1
ATOM 1430 C CA . THR A 1 181 ? 2.741 13.603 9.156 1.00 52.16 181 THR A CA 1
ATOM 1431 C C . THR A 1 181 ? 3.083 13.413 10.640 1.00 52.16 181 THR A C 1
ATOM 1433 O O . THR A 1 181 ? 2.198 13.291 11.481 1.00 52.16 181 THR A O 1
ATOM 1436 N N . LYS A 1 182 ? 4.376 13.479 10.987 1.00 47.38 182 LYS A N 1
ATOM 1437 C CA . LYS A 1 182 ? 4.878 13.458 12.371 1.00 47.38 182 LYS A CA 1
ATOM 1438 C C . LYS A 1 182 ? 4.499 14.692 13.200 1.00 47.38 182 LYS A C 1
ATOM 1440 O O . LYS A 1 182 ? 4.410 14.577 14.416 1.00 47.38 182 LYS A O 1
ATOM 1445 N N . ARG A 1 183 ? 4.320 15.861 12.575 1.00 44.88 183 ARG A N 1
ATOM 1446 C CA . ARG A 1 183 ? 3.977 17.132 13.242 1.00 44.88 183 ARG A CA 1
ATOM 1447 C C . ARG A 1 183 ? 2.463 17.332 13.363 1.00 44.88 183 ARG A C 1
ATOM 1449 O O . ARG A 1 183 ? 2.025 18.023 14.270 1.00 44.88 183 ARG A O 1
ATOM 1456 N N . ALA A 1 184 ? 1.685 16.694 12.491 1.00 47.84 184 ALA A N 1
ATOM 1457 C CA . ALA A 1 184 ? 0.231 16.818 12.457 1.00 47.84 184 ALA A CA 1
ATOM 1458 C C . ALA A 1 184 ? -0.502 15.966 13.510 1.00 47.84 184 ALA A C 1
ATOM 1460 O O . ALA A 1 184 ? -1.709 16.095 13.637 1.00 47.84 184 ALA A O 1
ATOM 1461 N N . LEU A 1 185 ? 0.176 15.106 14.277 1.00 50.69 185 LEU A N 1
ATOM 1462 C CA . LEU A 1 185 ? -0.474 14.267 15.291 1.00 50.69 185 LEU A CA 1
ATOM 1463 C C . LEU A 1 185 ? -0.971 15.110 16.473 1.00 50.69 185 LEU A C 1
ATOM 1465 O O . LEU A 1 185 ? -0.195 15.826 17.102 1.00 50.69 185 LEU A O 1
ATOM 1469 N N . GLN A 1 186 ? -2.264 15.010 16.774 1.00 48.75 186 GLN A N 1
ATOM 1470 C CA . GLN A 1 186 ? -2.904 15.749 17.866 1.00 48.75 186 GLN A CA 1
ATOM 1471 C C . GLN A 1 186 ? -2.711 15.074 19.240 1.00 48.75 186 GLN A C 1
ATOM 1473 O O . GLN A 1 186 ? -2.798 15.746 20.263 1.00 48.75 186 GLN A O 1
ATOM 1478 N N . ASP A 1 187 ? -2.407 13.768 19.268 1.00 50.12 187 ASP A N 1
ATOM 1479 C CA . ASP A 1 187 ? -2.185 12.990 20.495 1.00 50.12 187 ASP A CA 1
ATOM 1480 C C . ASP A 1 187 ? -1.002 11.998 20.341 1.00 50.12 187 ASP A C 1
ATOM 1482 O O . ASP A 1 187 ? -1.051 11.102 19.490 1.00 50.12 187 ASP A O 1
ATOM 1486 N N . PRO A 1 188 ? 0.086 12.127 21.130 1.00 50.28 188 PRO A N 1
ATOM 1487 C CA . PRO A 1 188 ? 1.234 11.217 21.082 1.00 50.28 188 PRO A CA 1
ATOM 1488 C C . PRO A 1 188 ? 1.007 9.874 21.805 1.00 50.28 188 PRO A C 1
ATOM 1490 O O . PRO A 1 188 ? 1.860 8.984 21.719 1.00 50.28 188 PRO A O 1
ATOM 1493 N N . THR A 1 189 ? -0.109 9.700 22.519 1.00 50.38 189 THR A N 1
ATOM 1494 C CA . THR A 1 189 ? -0.331 8.564 23.430 1.00 50.38 189 THR A CA 1
ATOM 1495 C C . THR A 1 189 ? -0.454 7.228 22.687 1.00 50.38 189 THR A C 1
ATOM 1497 O O . THR A 1 189 ? 0.190 6.249 23.074 1.00 50.38 189 THR A O 1
ATOM 1500 N N . THR A 1 190 ? -1.154 7.195 21.548 1.00 44.81 190 THR A N 1
ATOM 1501 C CA . THR A 1 190 ? -1.314 5.992 20.705 1.00 44.81 190 THR A CA 1
ATOM 1502 C C . THR A 1 190 ? 0.025 5.496 20.145 1.00 44.81 190 THR A C 1
ATOM 1504 O O . THR A 1 190 ? 0.294 4.296 20.100 1.00 44.81 190 THR A O 1
ATOM 1507 N N . LEU A 1 191 ? 0.925 6.417 19.780 1.00 44.12 191 LEU A N 1
ATOM 1508 C CA . LEU A 1 191 ? 2.266 6.075 19.293 1.00 44.12 191 LEU A CA 1
ATOM 1509 C C . LEU A 1 191 ? 3.206 5.616 20.413 1.00 44.12 191 LEU A C 1
ATOM 1511 O O . LEU A 1 191 ? 4.097 4.803 20.164 1.00 44.12 191 LEU A O 1
ATOM 1515 N N . SER A 1 192 ? 3.019 6.114 21.637 1.00 43.06 192 SER A N 1
ATOM 1516 C CA . SER A 1 192 ? 3.781 5.680 22.815 1.00 43.06 192 SER A CA 1
ATOM 1517 C C . SER A 1 192 ? 3.468 4.223 23.193 1.00 43.06 192 SER A C 1
ATOM 1519 O O . SER A 1 192 ? 4.383 3.444 23.485 1.00 43.06 192 SER A O 1
ATOM 1521 N N . ALA A 1 193 ? 2.195 3.820 23.086 1.00 44.22 193 ALA A N 1
ATOM 1522 C CA . ALA A 1 193 ? 1.766 2.433 23.275 1.00 44.22 193 ALA A CA 1
ATOM 1523 C C . ALA A 1 193 ? 2.400 1.494 22.228 1.00 44.22 193 ALA A C 1
ATOM 1525 O O . ALA A 1 193 ? 2.966 0.462 22.573 1.00 44.22 193 ALA A O 1
ATOM 1526 N N . MET A 1 194 ? 2.434 1.892 20.950 1.00 42.16 194 MET A N 1
ATOM 1527 C CA . MET A 1 194 ? 3.057 1.074 19.897 1.00 42.16 194 MET A CA 1
ATOM 1528 C C . MET A 1 194 ? 4.581 0.942 20.038 1.00 42.16 194 MET A C 1
ATOM 1530 O O . MET A 1 194 ? 5.127 -0.130 19.796 1.00 42.16 194 MET A O 1
ATOM 1534 N N . ARG A 1 195 ? 5.283 2.007 20.452 1.00 37.38 195 ARG A N 1
ATOM 1535 C CA . ARG A 1 195 ? 6.753 2.004 20.623 1.00 37.38 195 ARG A CA 1
ATOM 1536 C C . ARG A 1 195 ? 7.246 1.153 21.793 1.00 37.38 195 ARG A C 1
ATOM 1538 O O . ARG A 1 195 ? 8.439 0.874 21.867 1.00 37.38 195 ARG A O 1
ATOM 1545 N N . SER A 1 196 ? 6.360 0.797 22.721 1.00 37.56 196 SER A N 1
ATOM 1546 C CA . SER A 1 196 ? 6.690 -0.005 23.904 1.00 37.56 196 SER A CA 1
ATOM 1547 C C . SER A 1 196 ? 6.241 -1.467 23.795 1.00 37.56 196 SER A C 1
ATOM 1549 O O . SER A 1 196 ? 6.461 -2.235 24.731 1.00 37.56 196 SER A O 1
ATOM 1551 N N . LEU A 1 197 ? 5.684 -1.873 22.647 1.00 34.44 197 LEU A N 1
ATOM 1552 C CA . LEU A 1 197 ? 5.457 -3.280 22.325 1.00 34.44 197 LEU A CA 1
ATOM 1553 C C . LEU A 1 197 ? 6.795 -4.015 22.116 1.00 34.44 197 LEU A C 1
ATOM 1555 O O . LEU A 1 197 ? 7.759 -3.431 21.611 1.00 34.44 197 LEU A O 1
ATOM 1559 N N . PRO A 1 198 ? 6.877 -5.317 22.443 1.00 28.52 198 PRO A N 1
ATOM 1560 C CA . PRO A 1 198 ? 7.992 -6.154 22.020 1.00 28.52 198 PRO A CA 1
ATOM 1561 C C . PRO A 1 198 ? 8.168 -6.058 20.496 1.00 28.52 198 PRO A C 1
ATOM 1563 O O . PRO A 1 198 ? 7.186 -6.131 19.757 1.00 28.52 198 PRO A O 1
ATOM 1566 N N . ARG A 1 199 ? 9.418 -5.950 20.014 1.00 29.27 199 ARG A N 1
ATOM 1567 C CA . ARG A 1 199 ? 9.808 -5.777 18.587 1.00 29.27 199 ARG A CA 1
ATOM 1568 C C . ARG A 1 199 ? 9.199 -6.786 17.592 1.00 29.27 199 ARG A C 1
ATOM 1570 O O . ARG A 1 199 ? 9.405 -6.665 16.390 1.00 29.27 199 ARG A O 1
ATOM 1577 N N . GLN A 1 200 ? 8.480 -7.796 18.069 1.00 26.52 200 GLN A N 1
ATOM 1578 C CA . GLN A 1 200 ? 7.839 -8.831 17.265 1.00 26.52 200 GLN A CA 1
ATOM 1579 C C . GLN A 1 200 ? 6.611 -8.336 16.473 1.00 26.52 200 GLN A C 1
ATOM 1581 O O . GLN A 1 200 ? 6.209 -9.019 15.538 1.00 26.52 200 GLN A O 1
ATOM 1586 N N . PHE A 1 201 ? 6.057 -7.149 16.767 1.00 26.81 201 PHE A N 1
ATOM 1587 C CA . PHE A 1 201 ? 4.815 -6.652 16.141 1.00 26.81 201 PHE A CA 1
ATOM 1588 C C . PHE A 1 201 ? 4.988 -5.485 15.139 1.00 26.81 201 PHE A C 1
ATOM 1590 O O . PHE A 1 201 ? 4.006 -5.016 14.567 1.00 26.81 201 PHE A O 1
ATOM 1597 N N . GLU A 1 202 ? 6.214 -5.017 14.866 1.00 25.33 202 GLU A N 1
ATOM 1598 C CA . GLU A 1 202 ? 6.481 -3.781 14.090 1.00 25.33 202 GLU A CA 1
ATOM 1599 C C . GLU A 1 202 ? 6.249 -3.871 12.559 1.00 25.33 202 GLU A C 1
ATOM 1601 O O . GLU A 1 202 ? 6.477 -2.899 11.839 1.00 25.33 202 GLU A O 1
ATOM 1606 N N . GLN A 1 203 ? 5.774 -4.993 12.009 1.00 23.69 203 GLN A N 1
ATOM 1607 C CA . GLN A 1 203 ? 5.647 -5.178 10.552 1.00 23.69 203 GLN A CA 1
ATOM 1608 C C . GLN A 1 203 ? 4.284 -4.751 9.982 1.00 23.69 203 GLN A C 1
ATOM 1610 O O . GLN A 1 203 ? 3.621 -5.523 9.295 1.00 23.69 203 GLN A O 1
ATOM 1615 N N . SER A 1 204 ? 3.862 -3.510 10.229 1.00 23.38 204 SER A N 1
ATOM 1616 C CA . SER A 1 204 ? 2.670 -2.936 9.584 1.00 23.38 204 SER A CA 1
ATOM 1617 C C . SER A 1 204 ? 3.031 -1.618 8.903 1.00 23.38 204 SER A C 1
ATOM 1619 O O . SER A 1 204 ? 3.241 -0.612 9.576 1.00 23.38 204 SER A O 1
ATOM 1621 N N . VAL A 1 205 ? 3.118 -1.608 7.569 1.00 28.44 205 VAL A N 1
ATOM 1622 C CA . VAL A 1 205 ? 3.216 -0.354 6.806 1.00 28.44 205 VAL A CA 1
ATOM 1623 C C . VAL A 1 205 ? 1.880 0.379 6.948 1.00 28.44 205 VAL A C 1
ATOM 1625 O O . VAL A 1 205 ? 0.812 -0.172 6.682 1.00 28.44 205 VAL A O 1
ATOM 1628 N N . PHE A 1 206 ? 1.961 1.601 7.465 1.00 30.17 206 PHE A N 1
ATOM 1629 C CA . PHE A 1 206 ? 0.838 2.423 7.894 1.00 30.17 206 PHE A CA 1
ATOM 1630 C C . PHE A 1 206 ? 0.394 3.344 6.754 1.00 30.17 206 PHE A C 1
ATOM 1632 O O . PHE A 1 206 ? 1.181 4.163 6.282 1.00 30.17 206 PHE A O 1
ATOM 1639 N N . VAL A 1 207 ? -0.867 3.232 6.342 1.00 33.09 207 VAL A N 1
ATOM 1640 C CA . VAL A 1 207 ? -1.572 4.292 5.613 1.00 33.09 207 VAL A CA 1
ATOM 1641 C C . VAL A 1 207 ? -2.670 4.768 6.566 1.00 33.09 207 VAL A C 1
ATOM 1643 O O . VAL A 1 207 ? -3.596 3.995 6.816 1.00 33.09 207 VAL A O 1
ATOM 1646 N N . PRO A 1 208 ? -2.553 5.959 7.184 1.00 29.47 208 PRO A N 1
ATOM 1647 C CA . PRO A 1 208 ? -3.635 6.489 8.000 1.00 29.47 208 PRO A CA 1
ATOM 1648 C C . PRO A 1 208 ? -4.848 6.712 7.100 1.00 29.47 208 PRO A C 1
ATOM 1650 O O . PRO A 1 208 ? -4.754 7.439 6.114 1.00 29.47 208 PRO A O 1
ATOM 1653 N N . VAL A 1 209 ? -5.976 6.096 7.444 1.00 31.56 209 VAL A N 1
ATOM 1654 C CA . VAL A 1 209 ? -7.277 6.459 6.881 1.00 31.56 209 VAL A CA 1
ATOM 1655 C C . VAL A 1 209 ? -7.881 7.493 7.834 1.00 31.56 209 VAL A C 1
ATOM 1657 O O . VAL A 1 209 ? -8.238 7.127 8.957 1.00 31.56 209 VAL A O 1
ATOM 1660 N N . PRO A 1 210 ? -7.945 8.785 7.472 1.00 31.61 210 PRO A N 1
ATOM 1661 C CA . PRO A 1 210 ? -8.664 9.756 8.283 1.00 31.61 210 PRO A CA 1
ATOM 1662 C C . PRO A 1 210 ? -10.161 9.410 8.275 1.00 31.61 210 PRO A C 1
ATOM 1664 O O . PRO A 1 210 ? -10.739 9.181 7.213 1.00 31.61 210 PRO A O 1
ATOM 1667 N N . LYS A 1 211 ? -10.803 9.372 9.451 1.00 29.34 211 LYS A N 1
ATOM 1668 C CA . LYS A 1 211 ? -12.272 9.334 9.522 1.00 29.34 211 LYS A CA 1
ATOM 1669 C C . LYS A 1 211 ? -12.805 10.697 9.072 1.00 29.34 211 LYS A C 1
ATOM 1671 O O . LYS A 1 211 ? -12.454 11.715 9.667 1.00 29.34 211 LYS A O 1
ATOM 1676 N N . SER A 1 212 ? -13.648 10.718 8.043 1.00 29.94 212 SER A N 1
ATOM 1677 C CA . SER A 1 212 ? -14.530 11.858 7.785 1.00 29.94 212 SER A CA 1
ATOM 1678 C C . SER A 1 212 ? -15.509 11.983 8.953 1.00 29.94 212 SER A C 1
ATOM 1680 O O . SER A 1 212 ? -16.070 10.973 9.384 1.00 29.94 212 SER A O 1
ATOM 1682 N N . SER A 1 213 ? -15.639 13.198 9.490 1.00 32.44 213 SER A N 1
ATOM 1683 C CA . SER A 1 213 ? -16.602 13.538 10.550 1.00 32.44 213 SER A CA 1
ATOM 1684 C C . SER A 1 213 ? -18.044 13.366 10.091 1.00 32.44 213 SER A C 1
ATOM 1686 O O . SER A 1 213 ? -18.293 13.578 8.883 1.00 32.44 213 SER A O 1
#

Radius of gyration: 18.9 Å; chains: 1; bounding box: 47×39×50 Å

Foldseek 3Di:
DVVLVFDADDPPDDQWDDDDPPTFGDAPVSRQVSLQSSCVSVLDEPVRSLQVLQVQDPVANFSHPVDDLVVCCVVCPPPPCNVLVVVCRRPNQAFAFQDQAQQDPDADEADPQCVLQVRQVSSVVNVCVSVSQDHNYDPVCSVSHSSDDHFHKHWADDPPDPSNNYTDIDTPQCPPPPRRSVVRGPDCVSVVSVVPDDPPPPSHDDDDDHDDD

Secondary structure (DSSP, 8-state):
-GGGT-PPPPTT--SEES-GGG-EE---HHHHHHHHHHHHHHT--HHHHHHHHTT--SS---S-TT--HHHHHHHTTT-TTHHHHHHHHHH-----BSSPPPP--SPPPPPHHHHHTHHHHHHHHHHHHHTTSS----GGGGGT-TTPPP--EEEEE-TTS-TTT-EEEEE-TTPSTT--TTTSBS-SHHHHHHHTS-GGG--------PPP-